Protein 2P1J (pdb70)

Foldseek 3Di:
DAKEKDFQKLDQDLVDIDTQKIWIFDDDPNDTDDIDIDGAADPDARDVVSCVVPVQHSVNRPPHHHCLVVLVVVVVVPDPHAYEYAVVPRVVSNNQSVCCPNPVDRDDHHYHHVLVVCVVPPDDPDSPPCVSCVRVVNDPPPDDVVVVVVVVVVVVVVVPVVHD/DAKEKDFDWLDQDLQPTDTQKIKIFDDDPNDTDDIDIDGAADPDAHDPVSCVVPVDHSVNHVVDHHCLVVVVVVCVVPVVHAYEYAVVPRVVSNNQSVCCVRVVDRDDHHYDHQLVVCVVPDDFDDSDPVRVCVRVVDDDDDDDDPVVVVVVVVVVVVVVVVCVVDPPSVD

Nearest PDB structures (foldseek):
  2p1j-assembly1_A  TM=1.006E+00  e=2.077E-33  Thermotoga maritima MSB8
  8h2f-assembly1_A  TM=8.963E-01  e=1.825E-11  Streptococcus thermophilus DGCC 7710
  2ido-assembly1_A  TM=8.032E-01  e=6.934E-11  Escherichia coli
  4fzz-assembly1_B  TM=8.379E-01  e=1.001E-09  Escherichia coli K-12
  8fyc-assembly1_K  TM=7.611E-01  e=1.773E-09  Megasphaera

Sequence (335 aa):
TFVVLDFETTGLDPQVDEIIEIGAVKIQGGQIVDEYHTLIKPSREISRKSSEITGITQEMLENKRSIEEVLPEFLGFLEDSIIVAHNANFDYRFLRLWIKKVMGLDWERPYIDTLALAKSLLKLRSYSLDSVVEKLGLGPFRHHRALDDARVTAQVFLRFVEMMTFVVLDFETTGLDPQVDEIIEIGAVKIQGGQIVDEYHTLIKPSREISRKSSEITGITQEMLENKRSIEEVLPEFLGFLEDSIIVAHNANFDYRFLRLWIKKVMGLDWERPYIDTLALAKSLLKLRSYSLDSVVEKLGLGPFRHHRALDDARVTAQVFLRFVEMMKKEGHHH

B-factor: mean 64.8, std 9.81, range [29.07, 102.48]

Structure (mmCIF, N/CA/C/O backbone):
data_2P1J
#
_entry.id   2P1J
#
_cell.length_a   55.703
_cell.length_b   124.939
_cell.length_c   143.062
_cell.angle_alpha   90.000
_cell.angle_beta   90.000
_cell.angle_gamma   90.000
#
_symmetry.space_group_name_H-M   'C 2 2 21'
#
loop_
_entity.id
_entity.type
_entity.pdbx_description
1 polymer 'DNA polymerase III polC-type'
2 water water
#
loop_
_atom_site.group_PDB
_atom_site.id
_atom_site.type_symbol
_atom_site.label_atom_id
_atom_site.label_alt_id
_atom_site.label_comp_id
_atom_site.label_asym_id
_atom_site.label_entity_id
_atom_site.label_seq_id
_atom_site.pdbx_PDB_ins_code
_atom_site.Cartn_x
_atom_site.Cartn_y
_atom_site.Cartn_z
_atom_site.occupancy
_atom_site.B_iso_or_equiv
_atom_site.auth_seq_id
_atom_site.auth_comp_id
_atom_site.auth_asym_id
_atom_site.auth_atom_id
_atom_site.pdbx_PDB_model_num
ATOM 1 N N . THR A 1 13 ? 16.992 35.968 54.707 1.00 64.39 357 THR A N 1
ATOM 2 C CA . THR A 1 13 ? 18.107 36.952 54.547 1.00 65.72 357 THR A CA 1
ATOM 3 C C . THR A 1 13 ? 18.683 37.581 55.875 1.00 65.07 357 THR A C 1
ATOM 4 O O . THR A 1 13 ? 17.946 38.226 56.641 1.00 65.79 357 THR A O 1
ATOM 8 N N . PHE A 1 14 ? 19.982 37.400 56.134 1.00 63.85 358 PHE A N 1
ATOM 9 C CA . PHE A 1 14 ? 20.606 37.915 57.376 1.00 62.97 358 PHE A CA 1
ATOM 10 C C . PHE A 1 14 ? 21.810 38.822 57.175 1.00 62.11 358 PHE A C 1
ATOM 11 O O . PHE A 1 14 ? 22.546 38.681 56.206 1.00 62.50 358 PHE A O 1
ATOM 19 N N . VAL A 1 15 ? 22.033 39.743 58.108 1.00 60.77 359 VAL A N 1
ATOM 20 C CA . VAL A 1 15 ? 23.299 40.507 58.115 1.00 58.33 359 VAL A CA 1
ATOM 21 C C . VAL A 1 15 ? 24.028 40.388 59.451 1.00 56.87 359 VAL A C 1
ATOM 22 O O . VAL A 1 15 ? 23.625 40.964 60.464 1.00 55.71 359 VAL A O 1
ATOM 26 N N . VAL A 1 16 ? 25.089 39.600 59.472 1.00 56.50 360 VAL A N 1
ATOM 27 C CA . VAL A 1 16 ? 25.864 39.502 60.722 1.00 55.52 360 VAL A CA 1
ATOM 28 C C . VAL A 1 16 ? 26.925 40.555 60.800 1.00 54.97 360 VAL A C 1
ATOM 29 O O . VAL A 1 16 ? 27.693 40.765 59.878 1.00 54.69 360 VAL A O 1
ATOM 33 N N . LEU A 1 17 ? 26.884 41.317 61.882 1.00 55.41 361 LEU A N 1
ATOM 34 C CA . LEU A 1 17 ? 27.721 42.517 61.958 1.00 54.94 361 LEU A CA 1
ATOM 35 C C . LEU A 1 17 ? 28.614 42.663 63.193 1.00 54.51 361 LEU A C 1
ATOM 36 O O . LEU A 1 17 ? 28.340 42.098 64.242 1.00 53.68 361 LEU A O 1
ATOM 41 N N . ASP A 1 18 ? 29.690 43.426 63.039 1.00 54.72 362 ASP A N 1
ATOM 42 C CA . ASP A 1 18 ? 30.617 43.712 64.137 1.00 55.21 362 ASP A CA 1
ATOM 43 C C . ASP A 1 18 ? 31.160 45.115 63.885 1.00 55.07 362 ASP A C 1
ATOM 44 O O . ASP A 1 18 ? 31.553 45.443 62.778 1.00 55.92 362 ASP A O 1
ATOM 49 N N . PHE A 1 19 ? 31.146 45.940 64.916 1.00 55.18 363 PHE A N 1
ATOM 50 C CA . PHE A 1 19 ? 31.587 47.313 64.847 1.00 55.59 363 PHE A CA 1
ATOM 51 C C . PHE A 1 19 ? 32.899 47.467 65.584 1.00 55.33 363 PHE A C 1
ATOM 52 O O . PHE A 1 19 ? 33.231 46.693 66.482 1.00 54.99 363 PHE A O 1
ATOM 60 N N . GLU A 1 20 ? 33.635 48.496 65.219 1.00 55.15 364 GLU A N 1
ATOM 61 C CA . GLU A 1 20 ? 34.595 49.031 66.155 1.00 56.10 364 GLU A CA 1
ATOM 62 C C . GLU A 1 20 ? 34.134 50.429 66.571 1.00 55.14 364 GLU A C 1
ATOM 63 O O . GLU A 1 20 ? 33.565 51.169 65.762 1.00 55.14 364 GLU A O 1
ATOM 69 N N . THR A 1 21 ? 34.315 50.777 67.836 1.00 54.89 365 THR A N 1
ATOM 70 C CA . THR A 1 21 ? 33.955 52.134 68.290 1.00 54.33 365 THR A CA 1
ATOM 71 C C . THR A 1 21 ? 35.092 52.865 69.016 1.00 55.10 365 THR A C 1
ATOM 72 O O . THR A 1 21 ? 36.105 52.263 69.381 1.00 56.06 365 THR A O 1
ATOM 76 N N . THR A 1 22 ? 34.939 54.159 69.240 1.00 55.15 366 THR A N 1
ATOM 77 C CA . THR A 1 22 ? 35.937 54.896 70.015 1.00 55.54 366 THR A CA 1
ATOM 78 C C . THR A 1 22 ? 35.904 54.644 71.538 1.00 56.15 366 THR A C 1
ATOM 79 O O . THR A 1 22 ? 36.786 55.098 72.272 1.00 56.97 366 THR A O 1
ATOM 83 N N . GLY A 1 23 ? 34.914 53.894 72.002 1.00 56.03 367 GLY A N 1
ATOM 84 C CA . GLY A 1 23 ? 34.638 53.713 73.431 1.00 56.27 367 GLY A CA 1
ATOM 85 C C . GLY A 1 23 ? 33.214 53.211 73.651 1.00 57.28 367 GLY A C 1
ATOM 86 O O . GLY A 1 23 ? 32.477 52.920 72.697 1.00 57.49 367 GLY A O 1
ATOM 87 N N . LEU A 1 24 ? 32.808 53.100 74.903 1.00 58.04 368 LEU A N 1
ATOM 88 C CA . LEU A 1 24 ? 31.568 52.420 75.216 1.00 58.81 368 LEU A CA 1
ATOM 89 C C . LEU A 1 24 ? 30.423 53.397 75.532 1.00 58.88 368 LEU A C 1
ATOM 90 O O . LEU A 1 24 ? 29.258 53.003 75.637 1.00 59.07 368 LEU A O 1
ATOM 95 N N . ASP A 1 25 ? 30.743 54.682 75.638 1.00 58.74 369 ASP A N 1
ATOM 96 C CA . ASP A 1 25 ? 29.765 55.697 76.079 1.00 58.68 369 ASP A CA 1
ATOM 97 C C . ASP A 1 25 ? 28.822 56.131 74.965 1.00 58.99 369 ASP A C 1
ATOM 98 O O . ASP A 1 25 ? 29.224 56.797 74.036 1.00 58.67 369 ASP A O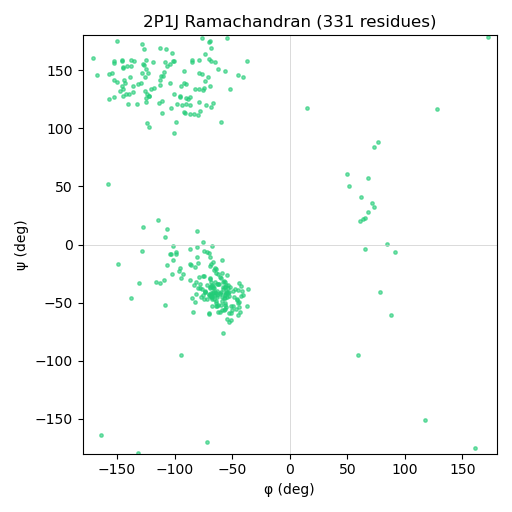 1
ATOM 103 N N . PRO A 1 26 ? 27.538 55.783 75.075 1.00 60.42 370 PRO A N 1
ATOM 104 C CA . PRO A 1 26 ? 26.539 56.062 74.007 1.00 61.04 370 PRO A CA 1
ATOM 105 C C . PRO A 1 26 ? 26.404 57.567 73.713 1.00 61.81 370 PRO A C 1
ATOM 106 O O . PRO A 1 26 ? 26.076 57.963 72.592 1.00 60.73 370 PRO A O 1
ATOM 110 N N . GLN A 1 27 ? 26.666 58.377 74.740 1.00 62.74 371 GLN A N 1
ATOM 111 C CA . GLN A 1 27 ? 26.565 59.843 74.669 1.00 63.49 371 GLN A CA 1
ATOM 112 C C . GLN A 1 27 ? 27.614 60.542 73.814 1.00 62.76 371 GLN A C 1
ATOM 113 O O . GLN A 1 27 ? 27.405 61.713 73.488 1.00 63.19 371 GLN A O 1
ATOM 119 N N . VAL A 1 28 ? 28.741 59.890 73.491 1.00 61.79 372 VAL A N 1
ATOM 120 C CA . VAL A 1 28 ? 29.862 60.602 72.825 1.00 60.55 372 VAL A CA 1
ATOM 121 C C . VAL A 1 28 ? 30.735 59.783 71.863 1.00 59.62 372 VAL A C 1
ATOM 122 O O . VAL A 1 28 ? 31.490 60.317 71.039 1.00 59.45 372 VAL A O 1
ATOM 126 N N . ASP A 1 29 ? 30.646 58.472 71.960 1.00 58.33 373 ASP A N 1
ATOM 127 C CA . ASP A 1 29 ? 31.503 57.631 71.165 1.00 56.41 373 ASP A CA 1
ATOM 128 C C . ASP A 1 29 ? 30.947 57.392 69.786 1.00 55.19 373 ASP A C 1
ATOM 129 O O . ASP A 1 29 ? 29.749 57.519 69.576 1.00 54.95 373 ASP A O 1
ATOM 134 N N . GLU A 1 30 ? 31.839 57.054 68.854 1.00 53.90 374 GLU A N 1
ATOM 135 C CA . GLU A 1 30 ? 31.518 56.944 67.425 1.00 53.01 374 GLU A CA 1
ATOM 136 C C . GLU A 1 30 ? 31.897 55.579 66.895 1.00 51.94 374 GLU A C 1
ATOM 137 O O . GLU A 1 30 ? 32.724 54.883 67.463 1.00 50.98 374 GLU A O 1
ATOM 143 N N . ILE A 1 31 ? 31.275 55.215 65.785 1.00 51.85 375 ILE A N 1
ATOM 144 C CA . ILE A 1 31 ? 31.533 53.976 65.119 1.00 51.18 375 ILE A CA 1
ATOM 145 C C . ILE A 1 31 ? 32.631 54.283 64.104 1.00 51.28 375 ILE A C 1
ATOM 146 O O . ILE A 1 31 ? 32.392 55.026 63.182 1.00 51.96 375 ILE A O 1
ATOM 151 N N . ILE A 1 32 ? 33.827 53.732 64.280 1.00 51.10 376 ILE A N 1
ATOM 152 C CA . ILE A 1 32 ? 34.928 53.958 63.335 1.00 50.37 376 ILE A CA 1
ATOM 153 C C . ILE A 1 32 ? 35.221 52.786 62.393 1.00 50.38 376 ILE A C 1
ATOM 154 O O . ILE A 1 32 ? 36.060 52.886 61.460 1.00 50.43 376 ILE A O 1
ATOM 159 N N . GLU A 1 33 ? 34.569 51.655 62.644 1.00 50.32 377 GLU A N 1
ATOM 160 C CA . GLU A 1 33 ? 34.637 50.553 61.709 1.00 49.29 377 GLU A CA 1
ATOM 161 C C . GLU A 1 33 ? 33.307 49.854 61.668 1.00 49.39 377 GLU A C 1
ATOM 162 O O . GLU A 1 33 ? 32.646 49.706 62.700 1.00 49.78 377 GLU A O 1
ATOM 168 N N . ILE A 1 34 ? 32.928 49.443 60.465 1.00 49.04 378 ILE A N 1
ATOM 169 C CA . ILE A 1 34 ? 31.827 48.522 60.256 1.00 49.24 378 ILE A CA 1
ATOM 170 C C . ILE A 1 34 ? 32.256 47.303 59.451 1.00 48.50 378 ILE A C 1
ATOM 171 O O . ILE A 1 34 ? 32.754 47.435 58.333 1.00 47.45 378 ILE A O 1
ATOM 176 N N . GLY A 1 35 ? 31.988 46.123 60.011 1.00 48.15 379 GLY A N 1
ATOM 177 C CA . GLY A 1 35 ? 32.164 44.853 59.299 1.00 49.40 379 GLY A CA 1
ATOM 178 C C . GLY A 1 35 ? 30.848 44.063 59.240 1.00 48.68 379 GLY A C 1
ATOM 179 O O . GLY A 1 35 ? 30.229 43.855 60.274 1.00 49.51 379 GLY A O 1
ATOM 180 N N . ALA A 1 36 ? 30.423 43.635 58.052 1.00 48.66 380 ALA A N 1
ATOM 181 C CA . ALA A 1 36 ? 29.156 42.918 57.886 1.00 49.48 380 ALA A CA 1
ATOM 182 C C . ALA A 1 36 ? 29.220 41.814 56.831 1.00 50.63 380 ALA A C 1
ATOM 183 O O . ALA A 1 36 ? 29.797 41.988 55.744 1.00 49.26 380 ALA A O 1
ATOM 185 N N . VAL A 1 37 ? 28.599 40.680 57.146 1.00 51.94 381 VAL A N 1
ATOM 186 C CA . VAL A 1 37 ? 28.399 39.638 56.133 1.00 53.55 381 VAL A CA 1
ATOM 187 C C . VAL A 1 37 ? 26.919 39.345 55.956 1.00 54.25 381 VAL A C 1
ATOM 188 O O . VAL A 1 37 ? 26.182 39.212 56.930 1.00 55.25 381 VAL A O 1
ATOM 192 N N . LYS A 1 38 ? 26.485 39.269 54.705 1.00 55.69 382 LYS A N 1
ATOM 193 C CA . LYS A 1 38 ? 25.090 39.029 54.371 1.00 57.31 382 LYS A CA 1
ATOM 194 C C . LYS A 1 38 ? 24.958 37.569 54.005 1.00 58.51 382 LYS A C 1
ATOM 195 O O . LYS A 1 38 ? 25.731 37.056 53.189 1.00 59.43 382 LYS A O 1
ATOM 201 N N . ILE A 1 39 ? 23.986 36.899 54.615 1.00 60.10 383 ILE A N 1
ATOM 202 C CA . ILE A 1 39 ? 23.803 35.453 54.483 1.00 62.14 383 ILE A CA 1
ATOM 203 C C . ILE A 1 39 ? 22.410 35.114 53.941 1.00 64.12 383 ILE A C 1
ATOM 204 O O . ILE A 1 39 ? 21.414 35.572 54.490 1.00 64.28 383 ILE A O 1
ATOM 209 N N . GLN A 1 40 ? 22.346 34.313 52.876 1.00 66.29 384 GLN A N 1
ATOM 210 C CA . GLN A 1 40 ? 21.065 33.719 52.431 1.00 68.32 384 GLN A CA 1
ATOM 211 C C . GLN A 1 40 ? 21.216 32.244 52.059 1.00 68.37 384 GLN A C 1
ATOM 212 O O . GLN A 1 40 ? 22.211 31.852 51.441 1.00 69.01 384 GLN A O 1
ATOM 218 N N . GLY A 1 41 ? 20.253 31.433 52.498 1.00 69.01 385 GLY A N 1
ATOM 219 C CA . GLY A 1 41 ? 20.275 29.983 52.315 1.00 69.67 385 GLY A CA 1
ATOM 220 C C . GLY A 1 41 ? 21.585 29.370 52.780 1.00 70.91 385 GLY A C 1
ATOM 221 O O . GLY A 1 41 ? 22.242 28.618 52.023 1.00 70.84 385 GLY A O 1
ATOM 222 N N . GLY A 1 42 ? 21.979 29.729 54.011 1.00 70.71 386 GLY A N 1
ATOM 223 C CA . GLY A 1 42 ? 23.134 29.161 54.678 1.00 70.31 386 GLY A CA 1
ATOM 224 C C . GLY A 1 42 ? 24.435 29.493 53.990 1.00 70.70 386 GLY A C 1
ATOM 225 O O . GLY A 1 42 ? 25.429 28.789 54.158 1.00 71.04 386 GLY A O 1
ATOM 226 N N . GLN A 1 43 ? 24.434 30.574 53.219 1.00 70.79 387 GLN A N 1
ATOM 227 C CA . GLN A 1 43 ? 25.613 30.990 52.456 1.00 70.48 387 GLN A CA 1
ATOM 228 C C . GLN A 1 43 ? 25.851 32.521 52.403 1.00 69.55 387 GLN A C 1
ATOM 229 O O . GLN A 1 43 ? 24.923 33.338 52.487 1.00 69.33 387 GLN A O 1
ATOM 235 N N . ILE A 1 44 ? 27.108 32.891 52.223 1.00 68.44 388 ILE A N 1
ATOM 236 C CA . ILE A 1 44 ? 27.505 34.271 52.195 1.00 68.13 388 ILE A CA 1
ATOM 237 C C . ILE A 1 44 ? 27.282 34.859 50.795 1.00 68.30 388 ILE A C 1
ATOM 238 O O . ILE A 1 44 ? 27.986 34.507 49.815 1.00 68.53 388 ILE A O 1
ATOM 243 N N . VAL A 1 45 ? 26.338 35.788 50.700 1.00 67.37 389 VAL A N 1
ATOM 244 C CA . VAL A 1 45 ? 26.049 36.400 49.406 1.00 66.43 389 VAL A CA 1
ATOM 245 C C . VAL A 1 45 ? 26.790 37.721 49.183 1.00 66.11 389 VAL A C 1
ATOM 246 O O . VAL A 1 45 ? 26.966 38.159 48.055 1.00 66.60 389 VAL A O 1
ATOM 250 N N . ASP A 1 46 ? 27.246 38.359 50.253 1.00 65.44 390 ASP A N 1
ATOM 251 C CA . ASP A 1 46 ? 27.847 39.691 50.115 1.00 64.30 390 ASP A CA 1
ATOM 252 C C . ASP A 1 46 ? 28.514 40.148 51.414 1.00 63.40 390 ASP A C 1
ATOM 253 O O . ASP A 1 46 ? 28.210 39.631 52.474 1.00 61.92 390 ASP A O 1
ATOM 258 N N . GLU A 1 47 ? 29.413 41.127 51.298 1.00 63.59 391 GLU A N 1
ATOM 259 C CA . GLU A 1 47 ? 30.269 41.585 52.403 1.00 63.48 391 GLU A CA 1
ATOM 260 C C . GLU A 1 47 ? 30.362 43.086 52.367 1.00 62.92 391 GLU A C 1
ATOM 261 O O . GLU A 1 47 ? 30.413 43.679 51.294 1.00 62.90 391 GLU A O 1
ATOM 267 N N . TYR A 1 48 ? 30.413 43.701 53.538 1.00 62.27 392 TYR A N 1
ATOM 268 C CA . TYR A 1 48 ? 30.533 45.150 53.630 1.00 61.49 392 TYR A CA 1
ATOM 269 C C . TYR A 1 48 ? 31.648 45.427 54.619 1.00 61.19 392 TYR A C 1
ATOM 270 O O . TYR A 1 48 ? 31.740 44.701 55.620 1.00 61.47 392 TYR A O 1
ATOM 279 N N . HIS A 1 49 ? 32.512 46.408 54.323 1.00 59.75 393 HIS A N 1
ATOM 280 C CA . HIS A 1 49 ? 33.508 46.898 55.281 1.00 59.31 393 HIS A CA 1
ATOM 281 C C . HIS A 1 49 ? 34.018 48.326 55.017 1.00 59.38 393 HIS A C 1
ATOM 282 O O . HIS A 1 49 ? 34.513 48.625 53.922 1.00 59.02 393 HIS A O 1
ATOM 289 N N . THR A 1 50 ? 33.918 49.209 56.017 1.00 58.04 394 THR A N 1
ATOM 290 C CA . THR A 1 50 ? 34.674 50.454 55.950 1.00 57.14 394 THR A CA 1
ATOM 291 C C . THR A 1 50 ? 35.167 50.919 57.271 1.00 56.95 394 THR A C 1
ATOM 292 O O . THR A 1 50 ? 34.544 50.628 58.289 1.00 56.27 394 THR A O 1
ATOM 296 N N . LEU A 1 51 ? 36.277 51.673 57.226 1.00 56.62 395 LEU A N 1
ATOM 297 C CA . LEU A 1 51 ? 36.629 52.613 58.284 1.00 56.82 395 LEU A CA 1
ATOM 298 C C . LEU A 1 51 ? 35.779 53.861 58.099 1.00 56.35 395 LEU A C 1
ATOM 299 O O . LEU A 1 51 ? 35.249 54.085 57.026 1.00 55.14 395 LEU A O 1
ATOM 304 N N . ILE A 1 52 ? 35.622 54.641 59.163 1.00 57.00 396 ILE A N 1
ATOM 305 C CA . ILE A 1 52 ? 34.767 55.807 59.162 1.00 57.88 396 ILE A CA 1
ATOM 306 C C . ILE A 1 52 ? 35.519 56.831 59.954 1.00 59.60 396 ILE A C 1
ATOM 307 O O . ILE A 1 52 ? 35.836 56.573 61.099 1.00 60.02 396 ILE A O 1
ATOM 312 N N . LYS A 1 53 ? 35.826 57.982 59.335 1.00 61.49 397 LYS A N 1
ATOM 313 C CA . LYS A 1 53 ? 36.421 59.150 60.035 1.00 62.40 397 LYS A CA 1
ATOM 314 C C . LYS A 1 53 ? 35.459 59.828 61.034 1.00 61.96 397 LYS A C 1
ATOM 315 O O . LYS A 1 53 ? 34.386 60.312 60.659 1.00 60.91 397 LYS A O 1
ATOM 321 N N . PRO A 1 54 ? 35.845 59.836 62.315 1.00 62.30 398 PRO A N 1
ATOM 322 C CA . PRO A 1 54 ? 35.140 60.513 63.398 1.00 62.91 398 PRO A CA 1
ATOM 323 C C . PRO A 1 54 ? 35.340 62.031 63.431 1.00 64.00 398 PRO A C 1
ATOM 324 O O . PRO A 1 54 ? 36.436 62.518 63.088 1.00 63.50 398 PRO A O 1
ATOM 328 N N . SER A 1 55 ? 34.299 62.767 63.872 1.00 65.27 399 SER A N 1
ATOM 329 C CA . SER A 1 55 ? 34.395 64.217 64.130 1.00 66.13 399 SER A CA 1
ATOM 330 C C . SER A 1 55 ? 35.470 64.540 65.123 1.00 66.06 399 SER A C 1
ATOM 331 O O . SER A 1 55 ? 36.058 65.604 65.053 1.00 67.48 399 SER A O 1
ATOM 334 N N . ARG A 1 56 ? 35.707 63.631 66.057 1.00 65.40 400 ARG A N 1
ATOM 335 C CA . ARG A 1 56 ? 36.537 63.889 67.206 1.00 64.91 400 ARG A CA 1
ATOM 336 C C . ARG A 1 56 ? 37.570 62.790 67.140 1.00 66.42 400 ARG A C 1
ATOM 337 O O . ARG A 1 56 ? 37.195 61.620 67.118 1.00 66.34 400 ARG A O 1
ATOM 345 N N . GLU A 1 57 ? 38.856 63.135 67.089 1.00 67.84 401 GLU A N 1
ATOM 346 C CA . GLU A 1 57 ? 39.865 62.149 66.689 1.00 69.98 401 GLU A CA 1
ATOM 347 C C . GLU A 1 57 ? 39.997 60.974 67.664 1.00 70.07 401 GLU A C 1
ATOM 348 O O . GLU A 1 57 ? 39.615 61.069 68.817 1.00 69.17 401 GLU A O 1
ATOM 354 N N . ILE A 1 58 ? 40.500 59.850 67.170 1.00 71.33 402 ILE A N 1
ATOM 355 C CA . ILE A 1 58 ? 40.702 58.668 68.016 1.00 72.57 402 ILE A CA 1
ATOM 356 C C . ILE A 1 58 ? 41.834 58.874 69.048 1.00 73.27 402 ILE A C 1
ATOM 357 O O . ILE A 1 58 ? 42.909 59.418 68.721 1.00 73.88 402 ILE A O 1
ATOM 362 N N . SER A 1 59 ? 41.591 58.442 70.289 1.00 73.67 403 SER A N 1
ATOM 363 C CA . SER A 1 59 ? 42.624 58.462 71.328 1.00 73.57 403 SER A CA 1
ATOM 364 C C . SER A 1 59 ? 43.682 57.354 71.117 1.00 74.76 403 SER A C 1
ATOM 365 O O . SER A 1 59 ? 43.454 56.425 70.345 1.00 74.51 403 SER A O 1
ATOM 368 N N . ARG A 1 60 ? 44.837 57.461 71.785 1.00 76.03 404 ARG A N 1
ATOM 369 C CA . ARG A 1 60 ? 45.885 56.431 71.705 1.00 77.55 404 ARG A CA 1
ATOM 370 C C . ARG A 1 60 ? 45.431 55.122 72.348 1.00 76.78 404 ARG A C 1
ATOM 371 O O . ARG A 1 60 ? 45.784 54.030 71.848 1.00 76.33 404 ARG A O 1
ATOM 379 N N . LYS A 1 61 ? 44.681 55.237 73.461 1.00 75.81 405 LYS A N 1
ATOM 380 C CA . LYS A 1 61 ? 44.077 54.075 74.115 1.00 75.34 405 LYS A CA 1
ATOM 381 C C . LYS A 1 61 ? 43.111 53.406 73.157 1.00 74.01 405 LYS A C 1
ATOM 382 O O . LYS A 1 61 ? 42.982 52.196 73.180 1.00 74.68 405 LYS A O 1
ATOM 388 N N . SER A 1 62 ? 42.435 54.183 72.321 1.00 72.31 406 SER A N 1
ATOM 389 C CA . SER A 1 62 ? 41.555 53.595 71.320 1.00 71.65 406 SER A CA 1
ATOM 390 C C . SER A 1 62 ? 42.359 52.962 70.181 1.00 70.48 406 SER A C 1
ATOM 391 O O . SER A 1 62 ? 42.012 51.883 69.713 1.00 70.44 406 SER A O 1
ATOM 394 N N . SER A 1 63 ? 43.428 53.634 69.752 1.00 69.10 407 SER A N 1
ATOM 395 C CA . SER A 1 63 ? 44.353 53.100 68.754 1.00 67.85 407 SER A CA 1
ATOM 396 C C . SER A 1 63 ? 44.922 51.764 69.176 1.00 67.95 407 SER A C 1
ATOM 397 O O . SER A 1 63 ? 45.039 50.865 68.350 1.00 67.73 407 SER A O 1
ATOM 400 N N . GLU A 1 64 ? 45.287 51.642 70.450 1.00 67.83 408 GLU A N 1
ATOM 401 C CA . GLU A 1 64 ? 45.948 50.426 70.940 1.00 68.73 408 GLU A CA 1
ATOM 402 C C . GLU A 1 64 ? 44.980 49.253 70.929 1.00 67.33 408 GLU A C 1
ATOM 403 O O . GLU A 1 64 ? 45.373 48.137 70.558 1.00 67.75 408 GLU A O 1
ATOM 409 N N . ILE A 1 65 ? 43.726 49.505 71.347 1.00 64.86 409 ILE A N 1
ATOM 410 C CA . ILE A 1 65 ? 42.715 48.466 71.467 1.00 62.65 409 ILE A CA 1
ATOM 411 C C . ILE A 1 65 ? 42.159 47.973 70.109 1.00 62.43 409 ILE A C 1
ATOM 412 O O . ILE A 1 65 ? 41.945 46.772 69.908 1.00 62.16 409 ILE A O 1
ATOM 417 N N . THR A 1 66 ? 41.926 48.897 69.188 1.00 61.29 410 THR A N 1
ATOM 418 C CA . THR A 1 66 ? 41.243 48.595 67.940 1.00 60.05 410 THR A CA 1
ATOM 419 C C . THR A 1 66 ? 42.204 48.324 66.809 1.00 60.41 410 THR A C 1
ATOM 420 O O . THR A 1 66 ? 41.836 47.684 65.810 1.00 61.00 410 THR A O 1
ATOM 424 N N . GLY A 1 67 ? 43.428 48.841 66.950 1.00 60.89 411 GLY A N 1
ATOM 425 C CA . GLY A 1 67 ? 44.457 48.785 65.911 1.00 60.22 411 GLY A CA 1
ATOM 426 C C . GLY A 1 67 ? 44.339 49.893 64.890 1.00 60.55 411 GLY A C 1
ATOM 427 O O . GLY A 1 67 ? 45.131 49.976 63.937 1.00 61.23 411 GLY A O 1
ATOM 428 N N . ILE A 1 68 ? 43.357 50.763 65.066 1.00 60.83 412 ILE A N 1
ATOM 429 C CA . ILE A 1 68 ? 43.071 51.771 64.053 1.00 60.78 412 ILE A CA 1
ATOM 430 C C . ILE A 1 68 ? 43.790 53.071 64.422 1.00 61.56 412 ILE A C 1
ATOM 431 O O . ILE A 1 68 ? 43.651 53.537 65.527 1.00 61.03 412 ILE A O 1
ATOM 436 N N . THR A 1 69 ? 44.563 53.645 63.501 1.00 63.27 413 THR A N 1
ATOM 437 C CA . THR A 1 69 ? 45.337 54.875 63.801 1.00 65.46 413 THR A CA 1
ATOM 438 C C . THR A 1 69 ? 44.684 56.099 63.181 1.00 66.29 413 THR A C 1
ATOM 439 O O . THR A 1 69 ? 43.943 55.971 62.213 1.00 65.89 413 THR A O 1
ATOM 443 N N . GLN A 1 70 ? 44.962 57.266 63.767 1.00 68.82 414 GLN A N 1
ATOM 444 C CA . GLN A 1 70 ? 44.643 58.598 63.184 1.00 70.94 414 GLN A CA 1
ATOM 445 C C . GLN A 1 70 ? 45.030 58.631 61.700 1.00 71.46 414 GLN A C 1
ATOM 446 O O . GLN A 1 70 ? 44.209 58.975 60.842 1.00 72.87 414 GLN A O 1
ATOM 452 N N . GLU A 1 71 ? 46.259 58.221 61.385 1.00 71.88 415 GLU A N 1
ATOM 453 C CA . GLU A 1 71 ? 46.723 58.153 59.988 1.00 71.89 415 GLU A CA 1
ATOM 454 C C . GLU A 1 71 ? 45.813 57.280 59.116 1.00 70.79 415 GLU A C 1
ATOM 455 O O . GLU A 1 71 ? 45.451 57.691 58.016 1.00 71.56 415 GLU A O 1
ATOM 461 N N . MET A 1 72 ? 45.430 56.090 59.587 1.00 69.76 416 MET A N 1
ATOM 462 C CA . MET A 1 72 ? 44.486 55.229 58.810 1.00 68.27 416 MET A CA 1
ATOM 463 C C . MET A 1 72 ? 43.145 55.903 58.522 1.00 68.40 416 MET A C 1
ATOM 464 O O . MET A 1 72 ? 42.484 55.569 57.522 1.00 67.78 416 MET A O 1
ATOM 469 N N . LEU A 1 73 ? 42.771 56.873 59.365 1.00 68.50 417 LEU A N 1
ATOM 470 C CA . LEU A 1 73 ? 41.437 57.509 59.289 1.00 69.33 417 LEU A CA 1
ATOM 471 C C . LEU A 1 73 ? 41.318 58.871 58.561 1.00 70.20 417 LEU A C 1
ATOM 472 O O . LEU A 1 73 ? 40.195 59.384 58.361 1.00 69.85 417 LEU A O 1
ATOM 477 N N . GLU A 1 74 ? 42.463 59.443 58.168 1.00 70.98 418 GLU A N 1
ATOM 478 C CA . GLU A 1 74 ? 42.530 60.775 57.527 1.00 71.56 418 GLU A CA 1
ATOM 479 C C . GLU A 1 74 ? 41.650 60.910 56.277 1.00 70.95 418 GLU A C 1
ATOM 480 O O . GLU A 1 74 ? 40.813 61.819 56.166 1.00 70.75 418 GLU A O 1
ATOM 486 N N . ASN A 1 75 ? 41.857 59.983 55.349 1.00 70.49 419 ASN A N 1
ATOM 487 C CA . ASN A 1 75 ? 41.195 59.975 54.042 1.00 69.86 419 ASN A CA 1
ATOM 488 C C . ASN A 1 75 ? 39.767 59.407 54.031 1.00 69.56 419 ASN A C 1
ATOM 489 O O . ASN A 1 75 ? 39.109 59.400 52.970 1.00 70.24 419 ASN A O 1
ATOM 494 N N . LYS A 1 76 ? 39.277 58.939 55.181 1.00 67.83 420 LYS A N 1
ATOM 495 C CA . LYS A 1 76 ? 38.068 58.150 55.159 1.00 66.48 420 LYS A CA 1
ATOM 496 C C . LYS A 1 76 ? 36.822 59.010 55.184 1.00 66.11 420 LYS A C 1
ATOM 497 O O . LYS A 1 76 ? 36.870 60.181 55.592 1.00 66.18 420 LYS A O 1
ATOM 503 N N . ARG A 1 77 ? 35.709 58.440 54.744 1.00 65.46 421 ARG A N 1
ATOM 504 C CA . ARG A 1 77 ? 34.425 59.146 54.815 1.00 66.06 421 ARG A CA 1
ATOM 505 C C . ARG A 1 77 ? 33.931 59.333 56.253 1.00 65.92 421 ARG A C 1
ATOM 506 O O . ARG A 1 77 ? 34.444 58.762 57.217 1.00 65.01 421 ARG A O 1
ATOM 514 N N . SER A 1 78 ? 32.903 60.143 56.379 1.00 66.66 422 SER A N 1
ATOM 515 C CA . SER A 1 78 ? 32.357 60.442 57.668 1.00 67.80 422 SER A CA 1
ATOM 516 C C . SER A 1 78 ? 31.100 59.612 57.809 1.00 67.45 422 SER A C 1
ATOM 517 O O . SER A 1 78 ? 30.593 59.070 56.818 1.00 67.13 422 SER A O 1
ATOM 520 N N . ILE A 1 79 ? 30.617 59.513 59.044 1.00 66.87 423 ILE A N 1
ATOM 521 C CA . ILE A 1 79 ? 29.354 58.857 59.348 1.00 67.18 423 ILE A CA 1
ATOM 522 C C . ILE A 1 79 ? 28.190 59.271 58.451 1.00 67.01 423 ILE A C 1
ATOM 523 O O . ILE A 1 79 ? 27.333 58.456 58.103 1.00 66.12 423 ILE A O 1
ATOM 528 N N . GLU A 1 80 ? 28.157 60.558 58.128 1.00 68.02 424 GLU A N 1
ATOM 529 C CA . GLU A 1 80 ? 27.019 61.197 57.472 1.00 68.85 424 GLU A CA 1
ATOM 530 C C . GLU A 1 80 ? 26.918 60.643 56.034 1.00 69.32 424 GLU A C 1
ATOM 531 O O . GLU A 1 80 ? 25.825 60.460 55.488 1.00 69.48 424 GLU A O 1
ATOM 537 N N . GLU A 1 81 ? 28.079 60.323 55.476 1.00 69.50 425 GLU A N 1
ATOM 538 C CA . GLU A 1 81 ? 28.221 59.634 54.214 1.00 70.03 425 GLU A CA 1
ATOM 539 C C . GLU A 1 81 ? 27.844 58.150 54.250 1.00 69.79 425 GLU A C 1
ATOM 540 O O . GLU A 1 81 ? 27.159 57.675 53.351 1.00 70.18 425 GLU A O 1
ATOM 546 N N . VAL A 1 82 ? 28.344 57.441 55.272 1.00 69.51 426 VAL A N 1
ATOM 547 C CA . VAL A 1 82 ? 28.470 55.981 55.335 1.00 68.37 426 VAL A CA 1
ATOM 548 C C . VAL A 1 82 ? 27.193 55.313 55.802 1.00 68.65 426 VAL A C 1
ATOM 549 O O . VAL A 1 82 ? 26.740 54.318 55.215 1.00 68.57 426 VAL A O 1
ATOM 553 N N . LEU A 1 83 ? 26.600 55.853 56.860 1.00 68.96 427 LEU A N 1
ATOM 554 C CA . LEU A 1 83 ? 25.338 55.318 57.361 1.00 69.45 427 LEU A CA 1
ATOM 555 C C . LEU A 1 83 ? 24.287 54.993 56.294 1.00 70.30 427 LEU A C 1
ATOM 556 O O . LEU A 1 83 ? 23.707 53.894 56.337 1.00 70.15 427 LEU A O 1
ATOM 561 N N . PRO A 1 84 ? 24.006 55.944 55.361 1.00 71.06 428 PRO A N 1
ATOM 562 C CA . PRO A 1 84 ? 22.906 55.645 54.437 1.00 71.44 428 PRO A CA 1
ATOM 563 C C . PRO A 1 84 ? 23.324 54.509 53.514 1.00 71.62 428 PRO A C 1
ATOM 564 O O . PRO A 1 84 ? 22.546 53.566 53.318 1.00 71.85 428 PRO A O 1
ATOM 568 N N . GLU A 1 85 ? 24.561 54.569 53.003 1.00 71.20 429 GLU A N 1
ATOM 569 C CA . GLU A 1 85 ? 25.075 53.489 52.192 1.00 70.52 429 GLU A CA 1
ATOM 570 C C . GLU A 1 85 ? 24.881 52.193 52.933 1.00 70.16 429 GLU A C 1
ATOM 571 O O . GLU A 1 85 ? 24.199 51.295 52.443 1.00 70.15 429 GLU A O 1
ATOM 577 N N . PHE A 1 86 ? 25.470 52.110 54.125 1.00 69.41 430 PHE A N 1
ATOM 578 C CA . PHE A 1 86 ? 25.309 50.944 54.974 1.00 68.39 430 PHE A CA 1
ATOM 579 C C . PHE A 1 86 ? 23.863 50.596 55.288 1.00 68.48 430 PHE A C 1
ATOM 580 O O . PHE A 1 86 ? 23.526 49.429 55.277 1.00 69.09 430 PHE A O 1
ATOM 588 N N . LEU A 1 87 ? 23.001 51.570 55.568 1.00 69.09 431 LEU A N 1
ATOM 589 C CA . LEU A 1 87 ? 21.570 51.237 55.724 1.00 69.87 431 LEU A CA 1
ATOM 590 C C . LEU A 1 87 ? 20.949 50.662 54.458 1.00 70.44 431 LEU A C 1
ATOM 591 O O . LEU A 1 87 ? 19.973 49.922 54.533 1.00 71.16 431 LEU A O 1
ATOM 596 N N . GLY A 1 88 ? 21.534 50.997 53.312 1.00 70.89 432 GLY A N 1
ATOM 597 C CA . GLY A 1 88 ? 21.221 50.363 52.034 1.00 71.82 432 GLY A CA 1
ATOM 598 C C . GLY A 1 88 ? 21.629 48.898 51.968 1.00 72.13 432 GLY A C 1
ATOM 599 O O . GLY A 1 88 ? 20.869 48.067 51.450 1.00 72.07 432 GLY A O 1
ATOM 600 N N . PHE A 1 89 ? 22.822 48.586 52.494 1.00 72.73 433 PHE A N 1
ATOM 601 C CA . PHE A 1 89 ? 23.339 47.205 52.616 1.00 72.48 433 PHE A CA 1
ATOM 602 C C . PHE A 1 89 ? 22.469 46.351 53.539 1.00 72.76 433 PHE A C 1
ATOM 603 O O . PHE A 1 89 ? 22.240 45.178 53.279 1.00 72.08 433 PHE A O 1
ATOM 611 N N . LEU A 1 90 ? 22.011 46.949 54.631 1.00 73.83 434 LEU A N 1
ATOM 612 C CA . LEU A 1 90 ? 20.923 46.389 55.407 1.00 75.17 434 LEU A CA 1
ATOM 613 C C . LEU A 1 90 ? 19.683 46.702 54.603 1.00 76.86 434 LEU A C 1
ATOM 614 O O . LEU A 1 90 ? 19.761 47.371 53.570 1.00 77.29 434 LEU A O 1
ATOM 619 N N . GLU A 1 91 ? 18.530 46.251 55.073 1.00 78.49 435 GLU A N 1
ATOM 620 C CA . GLU A 1 91 ? 17.248 46.620 54.470 1.00 79.82 435 GLU A CA 1
ATOM 621 C C . GLU A 1 91 ? 16.569 45.310 54.227 1.00 80.21 435 GLU A C 1
ATOM 622 O O . GLU A 1 91 ? 17.081 44.469 53.477 1.00 80.04 435 GLU A O 1
ATOM 628 N N . ASP A 1 92 ? 15.437 45.124 54.900 1.00 80.51 436 ASP A N 1
ATOM 629 C CA . ASP A 1 92 ? 14.788 43.829 54.973 1.00 80.96 436 ASP A CA 1
ATOM 630 C C . ASP A 1 92 ? 15.372 43.072 56.163 1.00 80.14 436 ASP A C 1
ATOM 631 O O . ASP A 1 92 ? 14.629 42.774 57.136 1.00 80.65 436 ASP A O 1
ATOM 636 N N . SER A 1 93 ? 16.704 42.841 56.08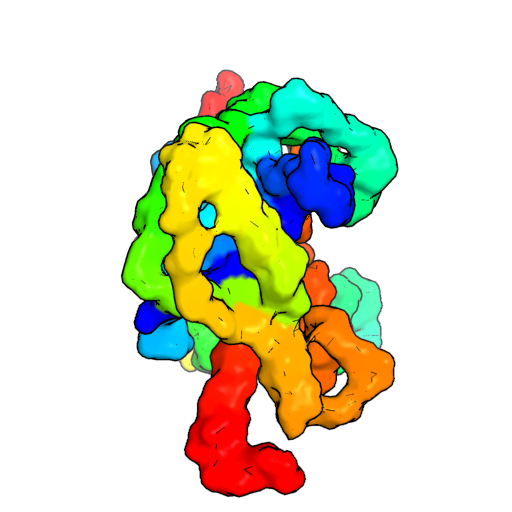2 1.00 78.56 437 SER A N 1
ATOM 637 C CA . SER A 1 93 ? 17.515 41.882 56.887 1.00 76.49 437 SER A CA 1
ATOM 638 C C . SER A 1 93 ? 17.200 41.772 58.358 1.00 74.80 437 SER A C 1
ATOM 639 O O . SER A 1 93 ? 16.859 42.758 59.001 1.00 75.62 437 SER A O 1
ATOM 642 N N . ILE A 1 94 ? 17.318 40.554 58.883 1.00 72.49 438 ILE A N 1
ATOM 643 C CA . ILE A 1 94 ? 17.387 40.350 60.314 1.00 69.96 438 ILE A CA 1
ATOM 644 C C . ILE A 1 94 ? 18.854 40.619 60.674 1.00 67.81 438 ILE A C 1
ATOM 645 O O . ILE A 1 94 ? 19.744 40.151 59.997 1.00 68.29 438 ILE A O 1
ATOM 650 N N . ILE A 1 95 ? 19.127 41.383 61.714 1.00 65.66 439 ILE A N 1
ATOM 651 C CA . ILE A 1 95 ? 20.528 41.531 62.096 1.00 63.71 439 ILE A CA 1
ATOM 652 C C . ILE A 1 95 ? 21.006 40.513 63.138 1.00 61.79 439 ILE A C 1
ATOM 653 O O . ILE A 1 95 ? 20.307 40.162 64.094 1.00 61.30 439 ILE A O 1
ATOM 658 N N . VAL A 1 96 ? 22.207 40.020 62.920 1.00 59.26 440 VAL A N 1
ATOM 659 C CA . VAL A 1 96 ? 22.806 39.066 63.830 1.00 56.94 440 VAL A CA 1
ATOM 660 C C . VAL A 1 96 ? 24.068 39.724 64.388 1.00 57.67 440 VAL A C 1
ATOM 661 O O . VAL A 1 96 ? 24.855 40.337 63.618 1.00 57.90 440 VAL A O 1
ATOM 665 N N . ALA A 1 97 ? 24.269 39.634 65.703 1.00 57.34 441 ALA A N 1
ATOM 666 C CA . ALA A 1 97 ? 25.514 40.142 66.316 1.00 57.81 441 ALA A CA 1
ATOM 667 C C . ALA A 1 97 ? 25.824 39.386 67.592 1.00 58.60 441 ALA A C 1
ATOM 668 O O . ALA A 1 97 ? 24.929 38.765 68.171 1.00 58.67 441 ALA A O 1
ATOM 670 N N . HIS A 1 98 ? 27.091 39.399 68.009 1.00 59.54 442 HIS A N 1
ATOM 671 C CA . HIS A 1 98 ? 27.486 38.783 69.286 1.00 61.13 442 HIS A CA 1
ATOM 672 C C . HIS A 1 98 ? 27.483 39.853 70.367 1.00 62.23 442 HIS A C 1
ATOM 673 O O . HIS A 1 98 ? 27.971 40.961 70.117 1.00 62.67 442 HIS A O 1
ATOM 680 N N . ASN A 1 99 ? 26.934 39.539 71.551 1.00 63.26 443 ASN A N 1
ATOM 681 C CA . ASN A 1 99 ? 26.697 40.558 72.593 1.00 64.32 443 ASN A CA 1
ATOM 682 C C . ASN A 1 99 ? 25.960 41.741 71.936 1.00 65.22 443 ASN A C 1
ATOM 683 O O . ASN A 1 99 ? 26.466 42.867 71.869 1.00 64.43 443 ASN A O 1
ATOM 688 N N . ALA A 1 100 ? 24.771 41.449 71.411 1.00 66.20 444 ALA A N 1
ATOM 689 C CA . ALA A 1 100 ? 24.095 42.332 70.467 1.00 66.92 444 ALA A CA 1
ATOM 690 C C . ALA A 1 100 ? 23.663 43.681 71.027 1.00 67.90 444 ALA A C 1
ATOM 691 O O . ALA A 1 100 ? 23.503 44.644 70.253 1.00 68.29 444 ALA A O 1
ATOM 693 N N . ASN A 1 101 ? 23.507 43.779 72.341 1.00 68.48 445 ASN A N 1
ATOM 694 C CA . ASN A 1 101 ? 22.969 45.002 72.899 1.00 69.81 445 ASN A CA 1
ATOM 695 C C . ASN A 1 101 ? 23.756 46.263 72.587 1.00 70.46 445 ASN A C 1
ATOM 696 O O .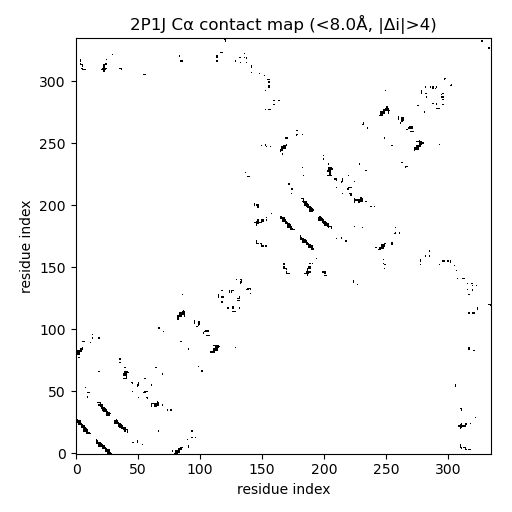 ASN A 1 101 ? 23.195 47.210 72.043 1.00 71.33 445 ASN A O 1
ATOM 701 N N . PHE A 1 102 ? 25.035 46.275 72.926 1.00 71.03 446 PHE A N 1
ATOM 702 C CA . PHE A 1 102 ? 25.891 47.415 72.633 1.00 71.72 446 PHE A CA 1
ATOM 703 C C . PHE A 1 102 ? 25.822 47.871 71.176 1.00 70.88 446 PHE A C 1
ATOM 704 O O . PHE A 1 102 ? 25.336 48.961 70.895 1.00 71.08 446 PHE A O 1
ATOM 712 N N . ASP A 1 103 ? 26.277 47.016 70.271 1.00 70.09 447 ASP A N 1
ATOM 713 C CA . ASP A 1 103 ? 26.332 47.306 68.855 1.00 69.94 447 ASP A CA 1
ATOM 714 C C . ASP A 1 103 ? 24.995 47.702 68.242 1.00 69.86 447 ASP A C 1
ATOM 715 O O . ASP A 1 103 ? 24.969 48.572 67.367 1.00 70.40 447 ASP A O 1
ATOM 720 N N . TYR A 1 104 ? 23.891 47.097 68.687 1.00 68.72 448 TYR A N 1
ATOM 721 C CA . TYR A 1 104 ? 22.603 47.466 68.135 1.00 67.75 448 TYR A CA 1
ATOM 722 C C . TYR A 1 104 ? 22.243 48.849 68.609 1.00 67.28 448 TYR A C 1
ATOM 723 O O . TYR A 1 104 ? 22.051 49.739 67.806 1.00 68.08 448 TYR A O 1
ATOM 732 N N . ARG A 1 105 ? 22.153 49.038 69.911 1.00 66.74 449 ARG A N 1
ATOM 733 C CA . ARG A 1 105 ? 21.926 50.363 70.480 1.00 66.38 449 ARG A CA 1
ATOM 734 C C . ARG A 1 105 ? 22.715 51.472 69.786 1.00 65.45 449 ARG A C 1
ATOM 735 O O . ARG A 1 105 ? 22.181 52.547 69.532 1.00 65.81 449 ARG A O 1
ATOM 743 N N . PHE A 1 106 ? 23.986 51.206 69.492 1.00 64.33 450 PHE A N 1
ATOM 744 C CA . PHE A 1 106 ? 24.849 52.173 68.849 1.00 63.60 450 PHE A CA 1
ATOM 745 C C . PHE A 1 106 ? 24.392 52.535 67.447 1.00 63.53 450 PHE A C 1
ATOM 746 O O . PHE A 1 106 ? 24.227 53.714 67.136 1.00 62.44 450 PHE A O 1
ATOM 754 N N . LEU A 1 107 ? 24.187 51.519 66.610 1.00 63.55 451 LEU A N 1
ATOM 755 C CA . LEU A 1 107 ? 23.527 51.713 65.335 1.00 64.32 451 LEU A CA 1
ATOM 756 C C . LEU A 1 107 ? 22.292 52.647 65.482 1.00 65.31 451 LEU A C 1
ATOM 757 O O . LEU A 1 107 ? 22.220 53.711 64.858 1.00 65.40 451 LEU A O 1
ATOM 762 N N . ARG A 1 108 ? 21.353 52.255 66.336 1.00 65.43 452 ARG A N 1
ATOM 763 C CA . ARG A 1 108 ? 20.097 52.952 66.484 1.00 66.61 452 ARG A CA 1
ATOM 764 C C . ARG A 1 108 ? 20.320 54.402 66.837 1.00 66.17 452 ARG A C 1
ATOM 765 O O . ARG A 1 108 ? 19.852 55.300 66.145 1.00 66.37 452 ARG A O 1
ATOM 773 N N . LEU A 1 109 ? 21.051 54.602 67.926 1.00 65.90 453 LEU A N 1
ATOM 774 C CA . LEU A 1 109 ? 21.457 55.908 68.410 1.00 64.93 453 LEU A CA 1
ATOM 775 C C . LEU A 1 109 ? 21.990 56.764 67.250 1.00 64.96 453 LEU A C 1
ATOM 776 O O . LEU A 1 109 ? 21.559 57.904 67.088 1.00 65.54 453 LEU A O 1
ATOM 781 N N . TRP A 1 110 ? 22.857 56.218 66.400 1.00 64.60 454 TRP A N 1
ATOM 782 C CA . TRP A 1 110 ? 23.466 57.031 65.332 1.00 64.98 454 TRP A CA 1
ATOM 783 C C . TRP A 1 110 ? 22.575 57.279 64.094 1.00 65.54 454 TRP A C 1
ATOM 784 O O . TRP A 1 110 ? 22.727 58.280 63.439 1.00 66.00 454 TRP A O 1
ATOM 795 N N . ILE A 1 111 ? 21.651 56.378 63.792 1.00 67.20 455 ILE A N 1
ATOM 796 C CA . ILE A 1 111 ? 20.637 56.612 62.763 1.00 68.38 455 ILE A CA 1
ATOM 797 C C . ILE A 1 111 ? 19.715 57.701 63.265 1.00 69.92 455 ILE A C 1
ATOM 798 O O . ILE A 1 111 ? 19.231 58.511 62.486 1.00 71.17 455 ILE A O 1
ATOM 803 N N . LYS A 1 112 ? 19.473 57.724 64.568 1.00 71.02 456 LYS A N 1
ATOM 804 C CA . LYS A 1 112 ? 18.648 58.751 65.170 1.00 72.66 456 LYS A CA 1
ATOM 805 C C . LYS A 1 112 ? 19.352 60.088 65.012 1.00 73.08 456 LYS A C 1
ATOM 806 O O . LYS A 1 112 ? 18.734 61.071 64.623 1.00 73.59 456 LYS A O 1
ATOM 812 N N . LYS A 1 113 ? 20.661 60.100 65.252 1.00 73.38 457 LYS A N 1
ATOM 813 C CA . LYS A 1 113 ? 21.446 61.320 65.247 1.00 73.21 457 LYS A CA 1
ATOM 814 C C . LYS A 1 113 ? 21.635 61.923 63.884 1.00 74.46 457 LYS A C 1
ATOM 815 O O . LYS A 1 113 ? 21.246 63.063 63.658 1.00 74.85 457 LYS A O 1
ATOM 821 N N . VAL A 1 114 ? 22.239 61.188 62.963 1.00 75.94 458 VAL A N 1
ATOM 822 C CA . VAL A 1 114 ? 22.589 61.804 61.684 1.00 77.26 458 VAL A CA 1
ATOM 823 C C . VAL A 1 114 ? 21.429 61.913 60.697 1.00 78.63 458 VAL A C 1
ATOM 824 O O . VAL A 1 114 ? 21.524 62.677 59.742 1.00 78.99 458 VAL A O 1
ATOM 828 N N . MET A 1 115 ? 20.349 61.169 60.952 1.00 80.10 459 MET A N 1
ATOM 829 C CA . MET A 1 115 ? 19.263 60.927 59.980 1.00 81.76 459 MET A CA 1
ATOM 830 C C . MET A 1 115 ? 17.826 61.220 60.489 1.00 82.30 459 MET A C 1
ATOM 831 O O . MET A 1 115 ? 16.850 61.119 59.729 1.00 82.39 459 MET A O 1
ATOM 836 N N . GLY A 1 116 ? 17.696 61.548 61.769 1.00 82.99 460 GLY A N 1
ATOM 837 C CA . GLY A 1 116 ? 16.398 61.854 62.367 1.00 83.73 460 GLY A CA 1
ATOM 838 C C . GLY A 1 116 ? 15.398 60.713 62.431 1.00 84.28 460 GLY A C 1
ATOM 839 O O . GLY A 1 116 ? 14.310 60.881 62.967 1.00 84.84 460 GLY A O 1
ATOM 840 N N . LEU A 1 117 ? 15.743 59.560 61.872 1.00 84.62 461 LEU A N 1
ATOM 841 C CA . LEU A 1 117 ? 14.874 58.385 61.918 1.00 84.91 461 LEU A CA 1
ATOM 842 C C . LEU A 1 117 ? 14.807 57.681 63.277 1.00 84.80 461 LEU A C 1
ATOM 843 O O . LEU A 1 117 ? 15.822 57.454 63.931 1.00 84.80 461 LEU A O 1
ATOM 848 N N . ASP A 1 118 ? 13.594 57.338 63.688 1.00 84.86 462 ASP A N 1
ATOM 849 C CA . ASP A 1 118 ? 13.380 56.378 64.761 1.00 84.62 462 ASP A CA 1
ATOM 850 C C . ASP A 1 118 ? 13.384 55.016 64.051 1.00 83.98 462 ASP A C 1
ATOM 851 O O . ASP A 1 118 ? 12.582 54.762 63.141 1.00 83.99 462 ASP A O 1
ATOM 856 N N . TRP A 1 119 ? 14.315 54.152 64.444 1.00 82.87 463 TRP A N 1
ATOM 857 C CA . TRP A 1 119 ? 14.629 52.972 63.645 1.00 81.00 463 TRP A CA 1
ATOM 858 C C . TRP A 1 119 ? 14.758 51.774 64.534 1.00 80.46 463 TRP A C 1
ATOM 859 O O . TRP A 1 119 ? 15.461 51.825 65.546 1.00 79.75 463 TRP A O 1
ATOM 870 N N . GLU A 1 120 ? 14.069 50.707 64.127 1.00 79.81 464 GLU A N 1
ATOM 871 C CA . GLU A 1 120 ? 14.073 49.430 64.823 1.00 80.00 464 GLU A CA 1
ATOM 872 C C . GLU A 1 120 ? 14.229 48.295 63.816 1.00 78.94 464 GLU A C 1
ATOM 873 O O . GLU A 1 120 ? 13.937 48.464 62.634 1.00 79.17 464 GLU A O 1
ATOM 879 N N . ARG A 1 121 ? 14.695 47.139 64.271 1.00 77.14 465 ARG A N 1
ATOM 880 C CA . ARG A 1 121 ? 14.779 45.968 63.391 1.00 75.44 465 ARG A CA 1
ATOM 881 C C . ARG A 1 121 ? 15.039 44.756 64.267 1.00 73.11 465 ARG A C 1
ATOM 882 O O . ARG A 1 121 ? 15.694 44.890 65.301 1.00 72.61 465 ARG A O 1
ATOM 890 N N . PRO A 1 122 ? 14.488 43.580 63.885 1.00 71.15 466 PRO A N 1
ATOM 891 C CA . PRO A 1 122 ? 14.622 42.402 64.755 1.00 69.26 466 PRO A CA 1
ATOM 892 C C . PRO A 1 122 ? 16.073 42.017 64.733 1.00 67.94 466 PRO A C 1
ATOM 893 O O . PRO A 1 122 ? 16.767 42.389 63.785 1.00 68.38 466 PRO A O 1
ATOM 897 N N . TYR A 1 123 ? 16.549 41.289 65.739 1.00 65.65 467 TYR A N 1
ATOM 898 C CA . TYR A 1 123 ? 17.931 40.887 65.704 1.00 63.76 467 TYR A CA 1
ATOM 899 C C . TYR A 1 123 ? 18.170 39.631 66.503 1.00 60.99 467 TYR A C 1
ATOM 900 O O . TYR A 1 123 ? 17.492 39.391 67.453 1.00 61.69 467 TYR A O 1
ATOM 909 N N . ILE A 1 124 ? 19.109 38.809 66.072 1.00 58.59 468 ILE A N 1
ATOM 910 C CA . ILE A 1 124 ? 19.544 37.662 66.855 1.00 55.48 468 ILE A CA 1
ATOM 911 C C . ILE A 1 124 ? 20.899 37.925 67.516 1.00 53.90 468 ILE A C 1
ATOM 912 O O . ILE A 1 124 ? 21.800 38.537 66.926 1.00 52.61 468 ILE A O 1
ATOM 917 N N . ASP A 1 125 ? 21.018 37.489 68.765 1.00 52.25 469 ASP A N 1
ATOM 918 C CA . ASP A 1 125 ? 22.270 37.589 69.487 1.00 50.31 469 ASP A CA 1
ATOM 919 C C . ASP A 1 125 ? 22.875 36.178 69.694 1.00 49.34 469 ASP A C 1
ATOM 920 O O . ASP A 1 125 ? 22.328 35.337 70.444 1.00 49.14 469 ASP A O 1
ATOM 925 N N . THR A 1 126 ? 24.003 35.932 69.043 1.00 47.97 470 THR A N 1
ATOM 926 C CA . THR A 1 126 ? 24.672 34.636 69.097 1.00 47.00 470 THR A CA 1
ATOM 927 C C . THR A 1 126 ? 25.200 34.378 70.502 1.00 48.01 470 THR A C 1
ATOM 928 O O . THR A 1 126 ? 25.547 33.212 70.859 1.00 47.26 470 THR A O 1
ATOM 932 N N . LEU A 1 127 ? 25.256 35.436 71.317 1.00 47.96 471 LEU A N 1
ATOM 933 C CA . LEU A 1 127 ? 25.668 35.243 72.718 1.00 49.94 471 LEU A CA 1
ATOM 934 C C . LEU A 1 127 ? 24.525 34.645 73.558 1.00 50.59 471 LEU A C 1
ATOM 935 O O . LEU A 1 127 ? 24.768 33.769 74.372 1.00 50.49 471 LEU A O 1
ATOM 940 N N . ALA A 1 128 ? 23.306 35.174 73.396 1.00 51.41 472 ALA A N 1
ATOM 941 C CA . ALA A 1 128 ? 22.083 34.486 73.864 1.00 52.90 472 ALA A CA 1
ATOM 942 C C . ALA A 1 128 ? 21.971 33.040 73.335 1.00 53.72 472 ALA A C 1
ATOM 943 O O . ALA A 1 128 ? 21.686 32.132 74.104 1.00 55.07 472 ALA A O 1
ATOM 945 N N . LEU A 1 129 ? 22.243 32.797 72.059 1.00 53.09 473 LEU A N 1
ATOM 946 C CA . LEU A 1 129 ? 22.154 31.421 71.594 1.00 54.16 473 LEU A CA 1
ATOM 947 C C . LEU A 1 129 ? 23.157 30.493 72.308 1.00 53.94 473 LEU A C 1
ATOM 948 O O . LEU A 1 129 ? 22.862 29.327 72.491 1.00 53.93 473 LEU A O 1
ATOM 953 N N . ALA A 1 130 ? 24.343 30.995 72.659 1.00 53.75 474 ALA A N 1
ATOM 954 C CA . ALA A 1 130 ? 25.407 30.132 73.146 1.00 54.09 474 ALA A CA 1
ATOM 955 C C . ALA A 1 130 ? 25.011 29.746 74.560 1.00 55.73 474 ALA A C 1
ATOM 956 O O . ALA A 1 130 ? 25.373 28.698 75.091 1.00 55.33 474 ALA A O 1
ATOM 958 N N . LYS A 1 131 ? 24.244 30.645 75.154 1.00 57.46 475 LYS A N 1
ATOM 959 C CA . LYS A 1 131 ? 23.798 30.522 76.499 1.00 58.72 475 LYS A CA 1
ATOM 960 C C . LYS A 1 131 ? 22.770 29.375 76.584 1.00 60.82 475 LYS A C 1
ATOM 961 O O . LYS A 1 131 ? 22.829 28.559 77.524 1.00 61.10 475 LYS A O 1
ATOM 967 N N . SER A 1 132 ? 21.854 29.287 75.610 1.00 62.14 476 SER A N 1
ATOM 968 C CA . SER A 1 132 ? 20.876 28.202 75.640 1.00 63.96 476 SER A CA 1
ATOM 969 C C . SER A 1 132 ? 21.602 26.907 75.370 1.00 64.85 476 SER A C 1
ATOM 970 O O . SER A 1 132 ? 21.328 25.850 75.983 1.00 65.95 476 SER A O 1
ATOM 973 N N . LEU A 1 133 ? 22.590 27.009 74.496 1.00 65.31 477 LEU A N 1
ATOM 974 C CA . LEU A 1 133 ? 23.156 25.837 73.874 1.00 65.30 477 LEU A CA 1
ATOM 975 C C . LEU A 1 133 ? 24.432 25.305 74.448 1.00 65.32 477 LEU A C 1
ATOM 976 O O . LEU A 1 133 ? 24.852 24.248 74.010 1.00 66.11 477 LEU A O 1
ATOM 981 N N . LEU A 1 134 ? 25.095 25.977 75.385 1.00 66.13 478 LEU A N 1
ATOM 982 C CA . LEU A 1 134 ? 26.481 25.521 75.684 1.00 67.14 478 LEU A CA 1
ATOM 983 C C . LEU A 1 134 ? 27.022 25.424 77.128 1.00 68.33 478 LEU A C 1
ATOM 984 O O . LEU A 1 134 ? 27.697 24.430 77.459 1.00 68.85 478 LEU A O 1
ATOM 989 N N . LYS A 1 135 ? 26.813 26.423 77.974 1.00 68.91 479 LYS A N 1
ATOM 990 C CA . LYS A 1 135 ? 27.318 26.261 79.353 1.00 69.80 479 LYS A CA 1
ATOM 991 C C . LYS A 1 135 ? 28.855 26.375 79.431 1.00 69.48 479 LYS A C 1
ATOM 992 O O . LYS A 1 135 ? 29.595 25.364 79.438 1.00 69.20 479 LYS A O 1
ATOM 998 N N . LEU A 1 136 ? 29.332 27.611 79.505 1.00 68.97 480 LEU A N 1
ATOM 999 C CA . LEU A 1 136 ? 30.769 27.861 79.542 1.00 68.33 480 LEU A CA 1
ATOM 1000 C C . LEU A 1 136 ? 31.057 28.759 80.718 1.00 67.99 480 LEU A C 1
ATOM 1001 O O . LEU A 1 136 ? 30.123 29.251 81.338 1.00 67.21 480 LEU A O 1
ATOM 1006 N N . ARG A 1 137 ? 32.339 28.972 81.014 1.00 67.88 481 ARG A N 1
ATOM 1007 C CA . ARG A 1 137 ? 32.736 29.919 82.051 1.00 68.74 481 ARG A CA 1
ATOM 1008 C C . ARG A 1 137 ? 32.745 31.354 81.470 1.00 67.31 481 ARG A C 1
ATOM 1009 O O . ARG A 1 137 ? 32.703 32.341 82.231 1.00 66.56 481 ARG A O 1
ATOM 1017 N N . SER A 1 138 ? 32.799 31.452 80.128 1.00 65.61 482 SER A N 1
ATOM 1018 C CA . SER A 1 138 ? 32.827 32.745 79.413 1.00 64.53 482 SER A CA 1
ATOM 1019 C C . SER A 1 138 ? 31.909 32.676 78.191 1.00 63.04 482 SER A C 1
ATOM 1020 O O . SER A 1 138 ? 31.672 31.587 77.672 1.00 63.24 482 SER A O 1
ATOM 1023 N N . TYR A 1 139 ? 31.378 33.812 77.735 1.00 60.50 483 TYR A N 1
ATOM 1024 C CA . TYR A 1 139 ? 30.505 33.808 76.545 1.00 58.41 483 TYR A CA 1
ATOM 1025 C C . TYR A 1 139 ? 30.948 34.807 75.494 1.00 56.81 483 TYR A C 1
ATOM 1026 O O . TYR A 1 139 ? 30.186 35.162 74.584 1.00 56.44 483 TYR A O 1
ATOM 1035 N N . SER A 1 140 ? 32.181 35.264 75.666 1.00 54.43 484 SER A N 1
ATOM 1036 C CA . SER A 1 140 ? 32.930 35.977 74.663 1.00 52.67 484 SER A CA 1
ATOM 1037 C C . SER A 1 140 ? 33.005 35.108 73.435 1.00 51.84 484 SER A C 1
ATOM 1038 O O . SER A 1 140 ? 33.068 33.893 73.535 1.00 52.55 484 SER A O 1
ATOM 1041 N N . LEU A 1 141 ? 33.069 35.740 72.293 1.00 51.20 485 LEU A N 1
ATOM 1042 C CA . LEU A 1 141 ? 33.198 35.065 71.034 1.00 53.47 485 LEU A CA 1
ATOM 1043 C C . LEU A 1 141 ? 34.362 34.099 70.995 1.00 54.82 485 LEU A C 1
ATOM 1044 O O . LEU A 1 141 ? 34.277 33.047 70.340 1.00 54.36 485 LEU A O 1
ATOM 1049 N N . ASP A 1 142 ? 35.447 34.470 71.677 1.00 56.85 486 ASP A N 1
ATOM 1050 C CA . ASP A 1 142 ? 36.630 33.620 71.776 1.00 59.61 486 ASP A CA 1
ATOM 1051 C C . ASP A 1 142 ? 36.306 32.339 72.522 1.00 59.69 486 ASP A C 1
ATOM 1052 O O . ASP A 1 142 ? 36.742 31.295 72.141 1.00 61.48 486 ASP A O 1
ATOM 1057 N N . SER A 1 143 ? 35.553 32.373 73.597 1.00 60.32 487 SER A N 1
ATOM 1058 C CA . SER A 1 143 ? 35.361 31.098 74.276 1.00 59.64 487 SER A CA 1
ATOM 1059 C C . SER A 1 143 ? 34.360 30.228 73.475 1.00 58.04 487 SER A C 1
ATOM 1060 O O . SER A 1 143 ? 34.622 29.042 73.233 1.00 57.85 487 SER A O 1
ATOM 1063 N N . VAL A 1 144 ? 33.275 30.836 72.996 1.00 56.81 488 VAL A N 1
ATOM 1064 C CA . VAL A 1 144 ? 32.290 30.146 72.089 1.00 55.87 488 VAL A CA 1
ATOM 1065 C C . VAL A 1 144 ? 32.885 29.554 70.806 1.00 55.37 488 VAL A C 1
ATOM 1066 O O . VAL A 1 144 ? 32.697 28.391 70.545 1.00 55.77 488 VAL A O 1
ATOM 1070 N N . VAL A 1 145 ? 33.632 30.332 70.028 1.00 55.78 489 VAL A N 1
ATOM 1071 C CA . VAL A 1 145 ? 34.466 29.756 68.935 1.00 56.60 489 VAL A CA 1
ATOM 1072 C C . VAL A 1 145 ? 35.338 28.549 69.316 1.00 57.22 489 VAL A C 1
ATOM 1073 O O . VAL A 1 145 ? 35.392 27.577 68.554 1.00 57.28 489 VAL A O 1
ATOM 1077 N N . GLU A 1 146 ? 36.040 28.604 70.451 1.00 58.52 490 GLU A N 1
ATOM 1078 C CA . GLU A 1 146 ? 36.892 27.456 70.865 1.00 60.58 490 GLU A CA 1
ATOM 1079 C C . GLU A 1 146 ? 36.032 26.212 71.023 1.00 60.88 490 GLU A C 1
ATOM 1080 O O . GLU A 1 146 ? 36.310 25.170 70.406 1.00 60.95 490 GLU A O 1
ATOM 1086 N N . LYS A 1 147 ? 34.959 26.381 71.815 1.00 60.83 491 LYS A N 1
ATOM 1087 C CA . LYS A 1 147 ? 33.993 25.338 72.138 1.00 60.70 491 LYS A CA 1
ATOM 1088 C C . LYS A 1 147 ? 33.418 24.644 70.932 1.00 59.52 491 LYS A C 1
ATOM 1089 O O . LYS A 1 147 ? 33.558 23.437 70.845 1.00 59.58 491 LYS A O 1
ATOM 1095 N N . LEU A 1 148 ? 32.776 25.395 70.029 1.00 58.17 492 LEU A N 1
ATOM 1096 C CA . LEU A 1 148 ? 32.199 24.857 68.767 1.00 56.70 492 LEU A CA 1
ATOM 1097 C C . LEU A 1 148 ? 33.240 24.381 67.774 1.00 57.12 492 LEU A C 1
ATOM 1098 O O . LEU A 1 148 ? 32.885 23.923 66.681 1.00 57.81 492 LEU A O 1
ATOM 1103 N N . GLY A 1 149 ? 34.522 24.508 68.106 1.00 57.22 493 GLY A N 1
ATOM 1104 C CA . GLY A 1 149 ? 35.547 23.939 67.231 1.00 57.82 493 GLY A CA 1
ATOM 1105 C C . GLY A 1 149 ? 35.742 24.715 65.941 1.00 58.69 493 GLY A C 1
ATOM 1106 O O . GLY A 1 149 ? 36.051 24.141 64.909 1.00 59.36 493 GLY A O 1
ATOM 1107 N N . LEU A 1 150 ? 35.563 26.028 65.972 1.00 59.12 494 LEU A N 1
ATOM 1108 C CA . LEU A 1 150 ? 35.625 26.792 64.729 1.00 59.33 494 LEU A CA 1
ATOM 1109 C C . LEU A 1 150 ? 36.875 27.638 64.627 1.00 60.51 494 LEU A C 1
ATOM 1110 O O . LEU A 1 150 ? 37.013 28.408 63.695 1.00 61.04 494 LEU A O 1
ATOM 1115 N N . GLY A 1 151 ? 37.787 27.479 65.584 1.00 61.68 495 GLY A N 1
ATOM 1116 C CA . GLY A 1 151 ? 39.041 28.196 65.580 1.00 63.24 495 GLY A CA 1
ATOM 1117 C C . GLY A 1 151 ? 39.953 27.651 64.501 1.00 64.33 495 GLY A C 1
ATOM 1118 O O . GLY A 1 151 ? 39.503 26.837 63.715 1.00 65.18 495 GLY A O 1
ATOM 1119 N N . PRO A 1 152 ? 41.243 28.068 64.484 1.00 64.73 496 PRO A N 1
ATOM 1120 C CA . PRO A 1 152 ? 41.814 28.985 65.486 1.00 65.34 496 PRO A CA 1
ATOM 1121 C C . PRO A 1 152 ? 41.415 30.416 65.198 1.00 66.03 496 PRO A C 1
ATOM 1122 O O . PRO A 1 152 ? 41.474 30.880 64.044 1.00 66.49 496 PRO A O 1
ATOM 1126 N N . PHE A 1 153 ? 40.985 31.070 66.275 1.00 66.18 497 PHE A N 1
ATOM 1127 C CA . PHE A 1 153 ? 40.440 32.420 66.289 1.00 65.44 497 PHE A CA 1
ATOM 1128 C C . PHE A 1 153 ? 41.421 33.472 65.761 1.00 64.74 497 PHE A C 1
ATOM 1129 O O . PHE A 1 153 ? 42.371 33.818 66.451 1.00 64.64 497 PHE A O 1
ATOM 1137 N N . ARG A 1 154 ? 41.190 33.960 64.531 1.00 64.28 498 ARG A N 1
ATOM 1138 C CA . ARG A 1 154 ? 41.956 35.073 63.943 1.00 63.08 498 ARG A CA 1
ATOM 1139 C C . ARG A 1 154 ? 43.418 34.689 63.564 1.00 64.01 498 ARG A C 1
ATOM 1140 O O . ARG A 1 154 ? 44.362 35.495 63.743 1.00 63.98 498 ARG A O 1
ATOM 1148 N N . HIS A 1 155 ? 43.606 33.451 63.097 1.00 62.91 499 HIS A N 1
ATOM 1149 C CA . HIS A 1 155 ? 44.812 33.099 62.409 1.00 61.95 499 HIS A CA 1
ATOM 1150 C C . HIS A 1 155 ? 44.419 33.075 60.974 1.00 60.72 499 HIS A C 1
ATOM 1151 O O . HIS A 1 155 ? 43.553 32.307 60.563 1.00 61.63 499 HIS A O 1
ATOM 1158 N N . HIS A 1 156 ? 45.036 33.947 60.207 1.00 59.14 500 HIS A N 1
ATOM 1159 C CA . HIS A 1 156 ? 44.860 33.932 58.766 1.00 57.45 500 HIS A CA 1
ATOM 1160 C C . HIS A 1 156 ? 46.076 34.631 58.147 1.00 56.27 500 HIS A C 1
ATOM 1161 O O . HIS A 1 156 ? 45.943 35.570 57.332 1.00 56.21 500 HIS A O 1
ATOM 1168 N N . ARG A 1 157 ? 47.253 34.151 58.554 1.00 54.47 501 ARG A N 1
ATOM 1169 C CA . ARG A 1 157 ? 48.548 34.687 58.145 1.00 53.81 501 ARG A CA 1
ATOM 1170 C C . ARG A 1 157 ? 48.761 34.644 56.624 1.00 52.36 501 ARG A C 1
ATOM 1171 O O . ARG A 1 157 ? 49.229 35.633 56.031 1.00 52.98 501 ARG A O 1
ATOM 1179 N N . ALA A 1 158 ? 48.430 33.505 56.001 1.00 50.68 502 ALA A N 1
ATOM 1180 C CA . ALA A 1 158 ? 48.362 33.356 54.528 1.00 48.45 502 ALA A CA 1
ATOM 1181 C C . ALA A 1 158 ? 47.439 34.360 53.809 1.00 47.31 502 ALA A C 1
ATOM 1182 O O . ALA A 1 158 ? 47.777 34.849 52.728 1.00 48.05 502 ALA A O 1
ATOM 1184 N N . LEU A 1 159 ? 46.278 34.677 54.354 1.00 45.97 503 LEU A N 1
ATOM 1185 C CA . LEU A 1 159 ? 45.515 35.780 53.746 1.00 45.35 503 LEU A CA 1
ATOM 1186 C C . LEU A 1 159 ? 46.300 37.078 53.931 1.00 45.31 503 LEU A C 1
ATOM 1187 O O . LEU A 1 159 ? 46.485 37.850 52.989 1.00 45.50 503 LEU A O 1
ATOM 1192 N N . ASP A 1 160 ? 46.783 37.305 55.146 1.00 45.47 504 ASP A N 1
ATOM 1193 C CA . ASP A 1 160 ? 47.610 38.468 55.432 1.00 46.47 504 ASP A CA 1
ATOM 1194 C C . ASP A 1 160 ? 48.730 38.593 54.420 1.00 47.91 504 ASP A C 1
ATOM 1195 O O . ASP A 1 160 ? 48.828 39.642 53.781 1.00 49.22 504 ASP A O 1
ATOM 1200 N N . ASP A 1 161 ? 49.569 37.561 54.246 1.00 49.10 505 ASP A N 1
ATOM 1201 C CA . ASP A 1 161 ? 50.681 37.637 53.252 1.00 50.27 505 ASP A CA 1
ATOM 1202 C C . ASP A 1 161 ? 50.197 37.857 51.806 1.00 50.40 505 ASP A C 1
ATOM 1203 O O . ASP A 1 161 ? 50.917 38.436 50.933 1.00 49.99 505 ASP A O 1
ATOM 1208 N N . ALA A 1 162 ? 48.981 37.384 51.535 1.00 50.00 506 ALA A N 1
ATOM 1209 C CA . ALA A 1 162 ? 48.432 37.549 50.207 1.00 49.69 506 ALA A CA 1
ATOM 1210 C C . ALA A 1 162 ? 47.927 38.958 50.058 1.00 49.56 506 ALA A C 1
ATOM 1211 O O . ALA A 1 162 ? 48.019 39.540 48.990 1.00 50.80 506 ALA A O 1
ATOM 1213 N N . ARG A 1 163 ? 47.410 39.537 51.128 1.00 49.51 507 ARG A N 1
ATOM 1214 C CA . ARG A 1 163 ? 46.986 40.915 51.032 1.00 49.28 507 ARG A CA 1
ATOM 1215 C C . ARG A 1 163 ? 48.196 41.867 50.882 1.00 48.75 507 ARG A C 1
ATOM 1216 O O . ARG A 1 163 ? 48.143 42.818 50.109 1.00 48.92 507 ARG A O 1
ATOM 1224 N N . VAL A 1 164 ? 49.295 41.568 51.576 1.00 48.10 508 VAL A N 1
ATOM 1225 C CA . VAL A 1 164 ? 50.542 42.299 51.438 1.00 47.43 508 VAL A CA 1
ATOM 1226 C C . VAL A 1 164 ? 51.103 42.149 50.007 1.00 47.98 508 VAL A C 1
ATOM 1227 O O . VAL A 1 164 ? 51.366 43.130 49.342 1.00 48.03 508 VAL A O 1
ATOM 1231 N N . THR A 1 165 ? 51.258 40.925 49.519 1.00 47.97 509 THR A N 1
ATOM 1232 C CA . THR A 1 165 ? 51.671 40.727 48.144 1.00 47.56 509 THR A CA 1
ATOM 1233 C C . THR A 1 165 ? 50.777 41.456 47.122 1.00 47.92 509 THR A C 1
ATOM 1234 O O . THR A 1 165 ? 51.303 42.029 46.156 1.00 45.46 509 THR A O 1
ATOM 1238 N N . ALA A 1 166 ? 49.454 41.438 47.333 1.00 49.24 510 ALA A N 1
ATOM 1239 C CA . ALA A 1 166 ? 48.534 42.172 46.440 1.00 50.98 510 ALA A CA 1
ATOM 1240 C C . ALA A 1 166 ? 48.936 43.622 46.354 1.00 52.84 510 ALA A C 1
ATOM 1241 O O . ALA A 1 166 ? 48.960 44.204 45.266 1.00 54.32 510 ALA A O 1
ATOM 1243 N N . GLN A 1 167 ? 49.239 44.217 47.497 1.00 54.69 511 GLN A N 1
ATOM 1244 C CA . GLN A 1 167 ? 49.621 45.605 47.524 1.00 57.39 511 GLN A CA 1
ATOM 1245 C C . GLN A 1 167 ? 50.999 45.895 46.892 1.00 56.45 511 GLN A C 1
ATOM 1246 O O . GLN A 1 167 ? 51.214 46.982 46.328 1.00 58.60 511 GLN A O 1
ATOM 1252 N N . VAL A 1 168 ? 51.922 44.944 46.939 1.00 54.58 512 VAL A N 1
ATOM 1253 C CA . VAL A 1 168 ? 53.179 45.106 46.218 1.00 52.63 512 VAL A CA 1
ATOM 1254 C C . VAL A 1 168 ? 52.877 45.018 44.720 1.00 53.12 512 VAL A C 1
ATOM 1255 O O . VAL A 1 168 ? 53.358 45.829 43.908 1.00 51.95 512 VAL A O 1
ATOM 1259 N N . PHE A 1 169 ? 52.058 44.034 44.360 1.00 53.22 513 PHE A N 1
ATOM 1260 C CA . PHE A 1 169 ? 51.588 43.915 43.006 1.00 54.36 513 PHE A CA 1
ATOM 1261 C C . PHE A 1 169 ? 50.934 45.230 42.569 1.00 55.84 513 PHE A C 1
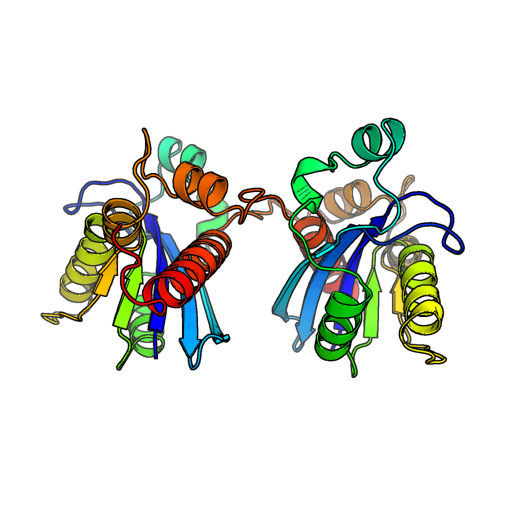ATOM 1262 O O . PHE A 1 169 ? 51.457 45.912 41.684 1.00 55.83 513 PHE A O 1
ATOM 1270 N N . LEU A 1 170 ? 49.830 45.633 43.200 1.00 57.10 514 LEU A N 1
ATOM 1271 C CA . LEU A 1 170 ? 49.202 46.914 42.801 1.00 58.62 514 LEU A CA 1
ATOM 1272 C C . LEU A 1 170 ? 50.237 48.038 42.632 1.00 58.90 514 LEU A C 1
ATOM 1273 O O . LEU A 1 170 ? 50.112 48.865 41.741 1.00 59.15 514 LEU A O 1
ATOM 1278 N N . ARG A 1 171 ? 51.229 48.091 43.508 1.00 60.00 515 ARG A N 1
ATOM 1279 C CA . ARG A 1 171 ? 52.176 49.198 43.466 1.00 61.43 515 ARG A CA 1
ATOM 1280 C C . ARG A 1 171 ? 53.050 49.158 42.207 1.00 62.22 515 ARG A C 1
ATOM 1281 O O . ARG A 1 171 ? 53.154 50.145 41.505 1.00 61.49 515 ARG A O 1
ATOM 1289 N N . PHE A 1 172 ? 53.692 48.015 41.962 1.00 63.92 516 PHE A N 1
ATOM 1290 C CA . PHE A 1 172 ? 54.467 47.789 40.752 1.00 64.91 516 PHE A CA 1
ATOM 1291 C C . PHE A 1 172 ? 53.677 48.114 39.513 1.00 67.13 516 PHE A C 1
ATOM 1292 O O . PHE A 1 172 ? 54.166 48.866 38.672 1.00 67.13 516 PHE A O 1
ATOM 1300 N N . VAL A 1 173 ? 52.480 47.537 39.365 1.00 70.10 517 VAL A N 1
ATOM 1301 C CA . VAL A 1 173 ? 51.724 47.695 38.104 1.00 73.21 517 VAL A CA 1
ATOM 1302 C C . VAL A 1 173 ? 50.995 49.006 38.032 1.00 76.33 517 VAL A C 1
ATOM 1303 O O . VAL A 1 173 ? 50.133 49.184 37.172 1.00 77.74 517 VAL A O 1
ATOM 1307 N N . GLU A 1 174 ? 51.313 49.902 38.965 1.00 80.16 518 GLU A N 1
ATOM 1308 C CA . GLU A 1 174 ? 51.001 51.329 38.861 1.00 83.15 518 GLU A CA 1
ATOM 1309 C C . GLU A 1 174 ? 52.317 52.088 38.638 1.00 83.99 518 GLU A C 1
ATOM 1310 O O . GLU A 1 174 ? 52.292 53.146 38.030 1.00 84.17 518 GLU A O 1
ATOM 1316 N N . MET A 1 175 ? 53.434 51.555 39.185 1.00 85.83 519 MET A N 1
ATOM 1317 C CA . MET A 1 175 ? 54.850 51.975 38.930 1.00 86.90 519 MET A CA 1
ATOM 1318 C C . MET A 1 175 ? 55.293 51.588 37.492 1.00 88.75 519 MET A C 1
ATOM 1319 O O . MET A 1 175 ? 54.553 50.865 36.788 1.00 88.81 519 MET A O 1
ATOM 1324 N N . MET A 1 176 ? 56.499 51.985 37.041 1.00 90.29 520 MET A N 1
ATOM 1325 C CA . MET A 1 176 ? 57.587 52.609 37.827 1.00 91.50 520 MET A CA 1
ATOM 1326 C C . MET A 1 176 ? 57.594 54.157 38.048 1.00 91.71 520 MET A C 1
ATOM 1327 O O . MET A 1 176 ? 57.113 54.966 37.223 1.00 92.02 520 MET A O 1
ATOM 1332 N N . THR B 1 13 ? 41.345 39.926 35.553 1.00 54.45 357 THR B N 1
ATOM 1333 C CA . THR B 1 13 ? 41.343 39.589 37.039 1.00 55.37 357 THR B CA 1
ATOM 1334 C C . THR B 1 13 ? 42.477 38.684 37.536 1.00 54.33 357 THR B C 1
ATOM 1335 O O . THR B 1 13 ? 42.843 37.691 36.884 1.00 54.58 357 THR B O 1
ATOM 1339 N N . PHE B 1 14 ? 42.958 38.984 38.740 1.00 53.89 358 PHE B N 1
ATOM 1340 C CA . PHE B 1 14 ? 44.111 38.262 39.297 1.00 53.28 358 PHE B CA 1
ATOM 1341 C C . PHE B 1 14 ? 43.811 37.694 40.650 1.00 53.00 358 PHE B C 1
ATOM 1342 O O . PHE B 1 14 ? 43.071 38.314 41.422 1.00 53.07 358 PHE B O 1
ATOM 1350 N N . VAL B 1 15 ? 44.363 36.507 40.923 1.00 52.54 359 VAL B N 1
ATOM 1351 C CA . VAL B 1 15 ? 44.362 35.990 42.257 1.00 52.50 359 VAL B CA 1
ATOM 1352 C C . VAL B 1 15 ? 45.787 35.903 42.810 1.00 53.75 359 VAL B C 1
ATOM 1353 O O . VAL B 1 15 ? 46.689 35.254 42.237 1.00 53.69 359 VAL B O 1
ATOM 1357 N N . VAL B 1 16 ? 45.972 36.604 43.926 1.00 54.17 360 VAL B N 1
ATOM 1358 C CA . VAL B 1 16 ? 47.226 36.678 44.661 1.00 54.20 360 VAL B CA 1
ATOM 1359 C C . VAL B 1 16 ? 47.166 35.632 45.757 1.00 55.15 360 VAL B C 1
ATOM 1360 O O . VAL B 1 16 ? 46.250 35.622 46.578 1.00 56.12 360 VAL B O 1
ATOM 1364 N N . LEU B 1 17 ? 48.175 34.791 45.790 1.00 54.76 361 LEU B N 1
ATOM 1365 C CA . LEU B 1 17 ? 48.107 33.508 46.410 1.00 55.34 361 LEU B CA 1
ATOM 1366 C C . LEU B 1 17 ? 49.209 33.432 47.466 1.00 55.36 361 LEU B C 1
ATOM 1367 O O . LEU B 1 17 ? 50.297 33.976 47.276 1.00 55.65 361 LEU B O 1
ATOM 1372 N N . ASP B 1 18 ? 48.955 32.712 48.548 1.00 54.74 362 ASP B N 1
ATOM 1373 C CA . ASP B 1 18 ? 50.015 32.311 49.434 1.00 54.76 362 ASP B CA 1
ATOM 1374 C C . ASP B 1 18 ? 49.574 31.027 50.121 1.00 53.96 362 ASP B C 1
ATOM 1375 O O . ASP B 1 18 ? 48.492 30.975 50.673 1.00 54.99 362 ASP B O 1
ATOM 1380 N N . PHE B 1 19 ? 50.415 30.004 50.054 1.00 53.70 363 PHE B N 1
ATOM 1381 C CA . PHE B 1 19 ? 50.176 28.715 50.685 1.00 54.10 363 PHE B CA 1
ATOM 1382 C C . PHE B 1 19 ? 51.044 28.526 51.898 1.00 54.66 363 PHE B C 1
ATOM 1383 O O . PHE B 1 19 ? 52.127 29.099 52.002 1.00 53.61 363 PHE B O 1
ATOM 1391 N N . GLU B 1 20 ? 50.540 27.695 52.805 1.00 56.17 364 GLU B N 1
ATOM 1392 C CA . GLU B 1 20 ? 51.347 26.985 53.763 1.00 57.45 364 GLU B CA 1
ATOM 1393 C C . GLU B 1 20 ? 51.394 25.514 53.428 1.00 58.24 364 GLU B C 1
ATOM 1394 O O . GLU B 1 20 ? 50.443 24.916 52.956 1.00 57.94 364 GLU B O 1
ATOM 1400 N N . THR B 1 21 ? 52.522 24.921 53.770 1.00 60.54 365 THR B N 1
ATOM 1401 C CA . THR B 1 21 ? 52.935 23.675 53.205 1.00 61.63 365 THR B CA 1
ATOM 1402 C C . THR B 1 21 ? 53.512 22.789 54.311 1.00 63.21 365 THR B C 1
ATOM 1403 O O . THR B 1 21 ? 53.943 23.257 55.381 1.00 63.08 365 THR B O 1
ATOM 1407 N N . THR B 1 22 ? 53.514 21.497 54.031 1.00 64.92 366 THR B N 1
ATOM 1408 C CA . THR B 1 22 ? 53.964 20.477 54.951 1.00 66.23 366 THR B CA 1
ATOM 1409 C C . THR B 1 22 ? 55.484 20.276 54.867 1.00 67.67 366 THR B C 1
ATOM 1410 O O . THR B 1 22 ? 56.104 19.730 55.781 1.00 67.70 366 THR B O 1
ATOM 1414 N N . GLY B 1 23 ? 56.086 20.750 53.773 1.00 69.29 367 GLY B N 1
ATOM 1415 C CA . GLY B 1 23 ? 57.547 20.741 53.598 1.00 70.44 367 GLY B CA 1
ATOM 1416 C C . GLY B 1 23 ? 57.878 21.157 52.184 1.00 71.76 367 GLY B C 1
ATOM 1417 O O . GLY B 1 23 ? 56.979 21.390 51.386 1.00 71.23 367 GLY B O 1
ATOM 1418 N N . LEU B 1 24 ? 59.168 21.234 51.868 1.00 73.32 368 LEU B N 1
ATOM 1419 C CA . LEU B 1 24 ? 59.629 21.731 50.563 1.00 75.03 368 LEU B CA 1
ATOM 1420 C C . LEU B 1 24 ? 59.387 20.803 49.321 1.00 76.20 368 LEU B C 1
ATOM 1421 O O . LEU B 1 24 ? 59.626 21.214 48.178 1.00 76.39 368 LEU B O 1
ATOM 1426 N N . ASP B 1 25 ? 58.908 19.573 49.524 1.00 77.45 369 ASP B N 1
ATOM 1427 C CA . ASP B 1 25 ? 58.772 18.621 48.397 1.00 78.13 369 ASP B CA 1
ATOM 1428 C C . ASP B 1 25 ? 57.358 18.511 47.793 1.00 78.37 369 ASP B C 1
ATOM 1429 O O . ASP B 1 25 ? 56.484 17.881 48.349 1.00 78.85 369 ASP B O 1
ATOM 1434 N N . PRO B 1 26 ? 57.145 19.084 46.615 1.00 78.94 370 PRO B N 1
ATOM 1435 C CA . PRO B 1 26 ? 55.802 19.131 46.040 1.00 79.19 370 PRO B CA 1
ATOM 1436 C C . PRO B 1 26 ? 55.307 17.821 45.471 1.00 79.69 370 PRO B C 1
ATOM 1437 O O . PRO B 1 26 ? 54.213 17.782 44.899 1.00 79.94 370 PRO B O 1
ATOM 1441 N N . GLN B 1 27 ? 56.093 16.759 45.581 1.00 80.15 371 GLN B N 1
ATOM 1442 C CA . GLN B 1 27 ? 55.578 15.460 45.175 1.00 80.36 371 GLN B CA 1
ATOM 1443 C C . GLN B 1 27 ? 54.801 14.892 46.332 1.00 80.15 371 GLN B C 1
ATOM 1444 O O . GLN B 1 27 ? 53.600 14.640 46.204 1.00 80.21 371 GLN B O 1
ATOM 1450 N N . VAL B 1 28 ? 55.489 14.748 47.469 1.00 79.50 372 VAL B N 1
ATOM 1451 C CA . VAL B 1 28 ? 54.994 13.974 48.609 1.00 78.86 372 VAL B CA 1
ATOM 1452 C C . VAL B 1 28 ? 54.210 14.769 49.683 1.00 77.95 372 VAL B C 1
ATOM 1453 O O . VAL B 1 28 ? 53.400 14.194 50.428 1.00 78.34 372 VAL B O 1
ATOM 1457 N N . ASP B 1 29 ? 54.466 16.067 49.808 1.00 75.66 373 ASP B N 1
ATOM 1458 C CA . ASP B 1 29 ? 53.859 16.757 50.913 1.00 73.22 373 ASP B CA 1
ATOM 1459 C C . ASP B 1 29 ? 52.802 17.791 50.534 1.00 71.30 373 ASP B C 1
ATOM 1460 O O . ASP B 1 29 ? 52.609 18.107 49.368 1.00 70.73 373 ASP B O 1
ATOM 1465 N N . GLU B 1 30 ? 52.080 18.259 51.538 1.00 68.99 374 GLU B N 1
ATOM 1466 C CA . GLU B 1 30 ? 50.705 18.700 51.329 1.00 67.29 374 GLU B CA 1
ATOM 1467 C C . GLU B 1 30 ? 50.449 20.186 51.661 1.00 65.02 374 GLU B C 1
ATOM 1468 O O . GLU B 1 30 ? 51.218 20.802 52.390 1.00 65.74 374 GLU B O 1
ATOM 1474 N N . ILE B 1 31 ? 49.403 20.764 51.081 1.00 61.86 375 ILE B N 1
ATOM 1475 C CA . ILE B 1 31 ? 49.036 22.163 51.295 1.00 58.84 375 ILE B CA 1
ATOM 1476 C C . ILE B 1 31 ? 48.151 22.178 52.541 1.00 57.80 375 ILE B C 1
ATOM 1477 O O . ILE B 1 31 ? 47.060 21.618 52.503 1.00 59.02 375 ILE B O 1
ATOM 1482 N N . ILE B 1 32 ? 48.626 22.761 53.642 1.00 55.34 376 ILE B N 1
ATOM 1483 C CA . ILE B 1 32 ? 47.839 22.868 54.873 1.00 52.58 376 ILE B CA 1
ATOM 1484 C C . ILE B 1 32 ? 47.193 24.258 55.117 1.00 52.24 376 ILE B C 1
ATOM 1485 O O . ILE B 1 32 ? 46.339 24.376 55.990 1.00 51.91 376 ILE B O 1
ATOM 1490 N N . GLU B 1 33 ? 47.604 25.293 54.368 1.00 50.39 377 GLU B N 1
ATOM 1491 C CA . GLU B 1 33 ? 46.958 26.600 54.431 1.00 50.12 377 GLU B CA 1
ATOM 1492 C C . GLU B 1 33 ? 46.947 27.287 53.055 1.00 49.37 377 GLU B C 1
ATOM 1493 O O . GLU B 1 33 ? 47.971 27.303 52.367 1.00 49.89 377 GLU B O 1
ATOM 1499 N N . ILE B 1 34 ? 45.790 27.844 52.672 1.00 48.31 378 ILE B N 1
ATOM 1500 C CA . ILE B 1 34 ? 45.648 28.677 51.486 1.00 48.08 378 ILE B CA 1
ATOM 1501 C C . ILE B 1 34 ? 45.069 30.023 51.847 1.00 48.35 378 ILE B C 1
ATOM 1502 O O . ILE B 1 34 ? 44.026 30.090 52.498 1.00 48.52 378 ILE B O 1
ATOM 1507 N N . GLY B 1 35 ? 45.702 31.110 51.404 1.00 48.38 379 GLY B N 1
ATOM 1508 C CA . GLY B 1 35 ? 45.071 32.431 51.526 1.00 47.05 379 GLY B CA 1
ATOM 1509 C C . GLY B 1 35 ? 45.102 33.083 50.171 1.00 48.08 379 GLY B C 1
ATOM 1510 O O . GLY B 1 35 ? 46.059 32.859 49.417 1.00 48.00 379 GLY B O 1
ATOM 1511 N N . ALA B 1 36 ? 44.090 33.904 49.858 1.00 48.90 380 ALA B N 1
ATOM 1512 C CA . ALA B 1 36 ? 44.007 34.604 48.549 1.00 49.76 380 ALA B CA 1
ATOM 1513 C C . ALA B 1 36 ? 43.164 35.897 48.467 1.00 51.04 380 ALA B C 1
ATOM 1514 O O . ALA B 1 36 ? 42.131 36.075 49.156 1.00 51.00 380 ALA B O 1
ATOM 1516 N N . VAL B 1 37 ? 43.606 36.815 47.616 1.00 52.22 381 VAL B N 1
ATOM 1517 C CA . VAL B 1 37 ? 42.835 38.004 47.350 1.00 53.40 381 VAL B CA 1
ATOM 1518 C C . VAL B 1 37 ? 42.606 38.127 45.851 1.00 54.87 381 VAL B C 1
ATOM 1519 O O . VAL B 1 37 ? 43.548 37.998 45.064 1.00 55.08 381 VAL B O 1
ATOM 1523 N N . LYS B 1 38 ? 41.357 38.385 45.469 1.00 56.38 382 LYS B N 1
ATOM 1524 C CA . LYS B 1 38 ? 40.957 38.657 44.089 1.00 58.27 382 LYS B CA 1
ATOM 1525 C C . LYS B 1 38 ? 41.014 40.172 43.762 1.00 59.68 382 LYS B C 1
ATOM 1526 O O . LYS B 1 38 ? 40.398 41.022 44.446 1.00 59.05 382 LYS B O 1
ATOM 1532 N N . ILE B 1 39 ? 41.743 40.514 42.702 1.00 61.39 383 ILE B N 1
ATOM 1533 C CA . ILE B 1 39 ? 41.786 41.909 42.245 1.00 62.91 383 ILE B CA 1
ATOM 1534 C C . ILE B 1 39 ? 41.105 42.076 40.877 1.00 64.45 383 ILE B C 1
ATOM 1535 O O . ILE B 1 39 ? 41.262 41.228 39.999 1.00 64.48 383 ILE B O 1
ATOM 1540 N N . GLN B 1 40 ? 40.322 43.143 40.730 1.00 66.00 384 GLN B N 1
ATOM 1541 C CA . GLN B 1 40 ? 39.931 43.690 39.436 1.00 68.36 384 GLN B CA 1
ATOM 1542 C C . GLN B 1 40 ? 39.851 45.192 39.623 1.00 68.42 384 GLN B C 1
ATOM 1543 O O . GLN B 1 40 ? 39.680 45.678 40.755 1.00 68.68 384 GLN B O 1
ATOM 1549 N N . GLY B 1 41 ? 39.967 45.934 38.520 1.00 68.50 385 GLY B N 1
ATOM 1550 C CA . GLY B 1 41 ? 39.874 47.387 38.580 1.00 68.47 385 GLY B CA 1
ATOM 1551 C C . GLY B 1 41 ? 40.964 47.969 39.449 1.00 69.02 385 GLY B C 1
ATOM 1552 O O . GLY B 1 41 ? 40.848 49.109 39.924 1.00 68.85 385 GLY B O 1
ATOM 1553 N N . GLY B 1 42 ? 42.030 47.188 39.657 1.00 68.96 386 GLY B N 1
ATOM 1554 C CA . GLY B 1 42 ? 43.083 47.548 40.614 1.00 69.84 386 GLY B CA 1
ATOM 1555 C C . GLY B 1 42 ? 42.571 47.647 42.043 1.00 70.16 386 GLY B C 1
ATOM 1556 O O . GLY B 1 42 ? 42.954 48.545 42.811 1.00 70.33 386 GLY B O 1
ATOM 1557 N N . GLN B 1 43 ? 41.701 46.710 42.400 1.00 70.22 387 GLN B N 1
ATOM 1558 C CA . GLN B 1 43 ? 40.962 46.783 43.643 1.00 70.29 387 GLN B CA 1
ATOM 1559 C C . GLN B 1 43 ? 40.775 45.377 44.166 1.00 69.48 387 GLN B C 1
ATOM 1560 O O . GLN B 1 43 ? 40.429 44.466 43.390 1.00 69.99 387 GLN B O 1
ATOM 1566 N N . ILE B 1 44 ? 40.974 45.208 45.473 1.00 67.60 388 ILE B N 1
ATOM 1567 C CA . ILE B 1 44 ? 40.692 43.947 46.128 1.00 65.69 388 ILE B CA 1
ATOM 1568 C C . ILE B 1 44 ? 39.169 43.875 46.242 1.00 65.29 388 ILE B C 1
ATOM 1569 O O . ILE B 1 44 ? 38.514 44.823 46.660 1.00 64.81 388 ILE B O 1
ATOM 1574 N N . VAL B 1 45 ? 38.627 42.732 45.869 1.00 64.05 389 VAL B N 1
ATOM 1575 C CA . VAL B 1 45 ? 37.239 42.603 45.547 1.00 63.37 389 VAL B CA 1
ATOM 1576 C C . VAL B 1 45 ? 36.659 41.398 46.285 1.00 63.75 389 VAL B C 1
ATOM 1577 O O . VAL B 1 45 ? 35.493 41.413 46.674 1.00 63.74 389 VAL B O 1
ATOM 1581 N N . ASP B 1 46 ? 37.459 40.350 46.490 1.00 63.70 390 ASP B N 1
ATOM 1582 C CA . ASP B 1 46 ? 37.241 39.488 47.675 1.00 63.85 390 ASP B CA 1
ATOM 1583 C C . ASP B 1 46 ? 38.371 38.556 48.066 1.00 61.33 390 ASP B C 1
ATOM 1584 O O . ASP B 1 46 ? 39.476 38.731 47.652 1.00 61.57 390 ASP B O 1
ATOM 1589 N N . GLU B 1 47 ? 38.059 37.582 48.901 1.00 59.32 391 GLU B N 1
ATOM 1590 C CA . GLU B 1 47 ? 39.058 36.925 49.726 1.00 57.03 391 GLU B CA 1
ATOM 1591 C C . GLU B 1 47 ? 38.760 35.467 49.915 1.00 55.47 391 GLU B C 1
ATOM 1592 O O . GLU B 1 47 ? 37.630 35.031 49.827 1.00 55.93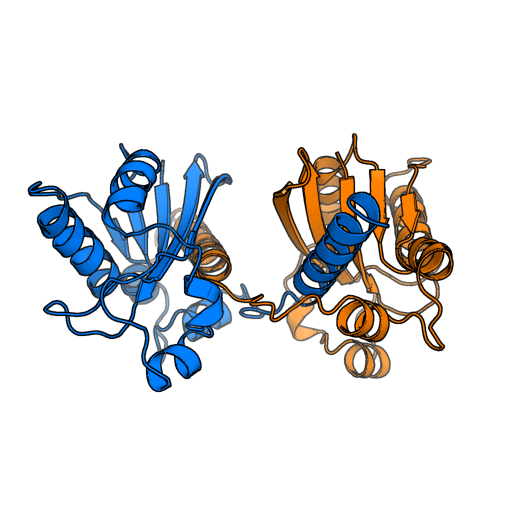 391 GLU B O 1
ATOM 1598 N N . TYR B 1 48 ? 39.809 34.701 50.116 1.00 54.11 392 TYR B N 1
ATOM 1599 C CA . TYR B 1 48 ? 39.691 33.284 50.378 1.00 52.98 392 TYR B CA 1
ATOM 1600 C C . TYR B 1 48 ? 40.769 32.933 51.412 1.00 52.53 392 TYR B C 1
ATOM 1601 O O . TYR B 1 48 ? 41.937 33.313 51.265 1.00 51.54 392 TYR B O 1
ATOM 1610 N N . HIS B 1 49 ? 40.349 32.251 52.469 1.00 52.05 393 HIS B N 1
ATOM 1611 C CA . HIS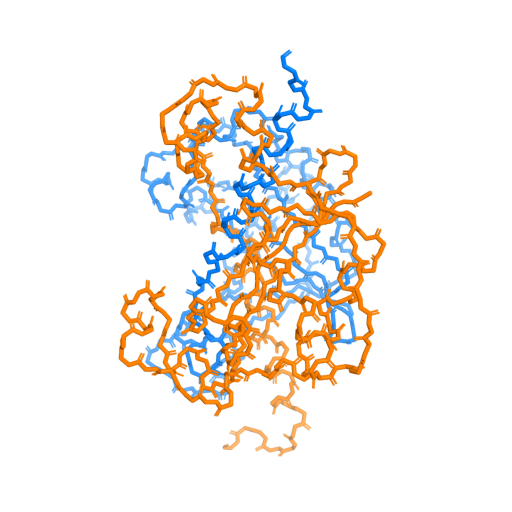 B 1 49 ? 41.265 31.618 53.416 1.00 51.55 393 HIS B CA 1
ATOM 1612 C C . HIS B 1 49 ? 40.711 30.303 53.960 1.00 51.72 393 HIS B C 1
ATOM 1613 O O . HIS B 1 49 ? 39.599 30.301 54.457 1.00 50.35 393 HIS B O 1
ATOM 1620 N N . THR B 1 50 ? 41.492 29.214 53.886 1.00 51.92 394 THR B N 1
ATOM 1621 C CA . THR B 1 50 ? 41.256 28.032 54.745 1.00 52.40 394 THR B CA 1
ATOM 1622 C C . THR B 1 50 ? 42.463 27.291 55.180 1.00 52.36 394 THR B C 1
ATOM 1623 O O . THR B 1 50 ? 43.542 27.321 54.512 1.00 51.75 394 THR B O 1
ATOM 1627 N N . LEU B 1 51 ? 42.224 26.560 56.279 1.00 51.92 395 LEU B N 1
ATOM 1628 C CA . LEU B 1 51 ? 43.121 25.546 56.760 1.00 52.78 395 LEU B CA 1
ATOM 1629 C C . LEU B 1 51 ? 42.702 24.220 56.158 1.00 53.35 395 LEU B C 1
ATOM 1630 O O . LEU B 1 51 ? 41.514 24.009 55.866 1.00 53.81 395 LEU B O 1
ATOM 1635 N N . ILE B 1 52 ? 43.670 23.336 55.949 1.00 53.66 396 ILE B N 1
ATOM 1636 C CA . ILE B 1 52 ? 43.422 22.093 55.265 1.00 53.97 396 ILE B CA 1
ATOM 1637 C C . ILE B 1 52 ? 44.036 20.965 56.047 1.00 55.65 396 ILE B C 1
ATOM 1638 O O . ILE B 1 52 ? 45.249 20.973 56.304 1.00 55.70 396 ILE B O 1
ATOM 1643 N N . LYS B 1 53 ? 43.224 19.998 56.464 1.00 57.86 397 LYS B N 1
ATOM 1644 C CA . LYS B 1 53 ? 43.761 18.809 57.144 1.00 60.60 397 LYS B CA 1
ATOM 1645 C C . LYS B 1 53 ? 44.525 17.800 56.256 1.00 62.49 397 LYS B C 1
ATOM 1646 O O . LYS B 1 53 ? 43.946 17.233 55.331 1.00 62.95 397 LYS B O 1
ATOM 1652 N N . PRO B 1 54 ? 45.812 17.542 56.563 1.00 63.83 398 PRO B N 1
ATOM 1653 C CA . PRO B 1 54 ? 46.674 16.643 55.808 1.00 65.38 398 PRO B CA 1
ATOM 1654 C C . PRO B 1 54 ? 46.401 15.167 56.146 1.00 67.43 398 PRO B C 1
ATOM 1655 O O . PRO B 1 54 ? 46.023 14.862 57.290 1.00 68.69 398 PRO B O 1
ATOM 1659 N N . SER B 1 55 ? 46.556 14.238 55.196 1.00 69.32 399 SER B N 1
ATOM 1660 C CA . SER B 1 55 ? 46.167 12.839 55.512 1.00 70.86 399 SER B CA 1
ATOM 1661 C C . SER B 1 55 ? 47.262 12.253 56.393 1.00 71.77 399 SER B C 1
ATOM 1662 O O . SER B 1 55 ? 46.968 11.505 57.346 1.00 72.20 399 SER B O 1
ATOM 1665 N N . ARG B 1 56 ? 48.510 12.626 56.076 1.00 71.92 400 ARG B N 1
ATOM 1666 C CA . ARG B 1 56 ? 49.636 12.479 56.975 1.00 72.87 400 ARG B CA 1
ATOM 1667 C C . ARG B 1 56 ? 49.590 13.608 58.003 1.00 73.00 400 ARG B C 1
ATOM 1668 O O . ARG B 1 56 ? 49.619 14.790 57.670 1.00 73.11 400 ARG B O 1
ATOM 1676 N N . GLU B 1 57 ? 49.556 13.245 59.265 1.00 73.40 401 GLU B N 1
ATOM 1677 C CA . GLU B 1 57 ? 49.599 14.242 60.313 1.00 73.89 401 GLU B CA 1
ATOM 1678 C C . GLU B 1 57 ? 50.990 14.923 60.400 1.00 73.34 401 GLU B C 1
ATOM 1679 O O . GLU B 1 57 ? 51.994 14.361 59.937 1.00 73.20 401 GLU B O 1
ATOM 1685 N N . ILE B 1 58 ? 51.032 16.117 61.010 1.00 72.25 402 ILE B N 1
ATOM 1686 C CA . ILE B 1 58 ? 52.165 17.036 60.868 1.00 70.87 402 ILE B CA 1
ATOM 1687 C C . ILE B 1 58 ? 53.286 16.778 61.875 1.00 70.00 402 ILE B C 1
ATOM 1688 O O . ILE B 1 58 ? 53.082 16.733 63.083 1.00 70.27 402 ILE B O 1
ATOM 1693 N N . SER B 1 59 ? 54.494 16.627 61.369 1.00 69.33 403 SER B N 1
ATOM 1694 C CA . SER B 1 59 ? 55.667 16.437 62.234 1.00 67.59 403 SER B CA 1
ATOM 1695 C C . SER B 1 59 ? 55.966 17.619 63.176 1.00 67.36 403 SER B C 1
ATOM 1696 O O . SER B 1 59 ? 55.644 18.782 62.856 1.00 65.72 403 SER B O 1
ATOM 1699 N N . ARG B 1 60 ? 56.576 17.296 64.331 1.00 67.48 404 ARG B N 1
ATOM 1700 C CA . ARG B 1 60 ? 57.153 18.291 65.251 1.00 67.88 404 ARG B CA 1
ATOM 1701 C C . ARG B 1 60 ? 57.920 19.375 64.487 1.00 67.68 404 ARG B C 1
ATOM 1702 O O . ARG B 1 60 ? 57.783 20.564 64.785 1.00 68.56 404 ARG B O 1
ATOM 1710 N N . LYS B 1 61 ? 58.723 18.988 63.498 1.00 67.56 405 LYS B N 1
ATOM 1711 C CA . LYS B 1 61 ? 59.505 20.002 62.776 1.00 67.01 405 LYS B CA 1
ATOM 1712 C C . LYS B 1 61 ? 58.622 20.998 62.007 1.00 65.85 405 LYS B C 1
ATOM 1713 O O . LYS B 1 61 ? 58.830 22.209 62.140 1.00 65.61 405 LYS B O 1
ATOM 1719 N N . SER B 1 62 ? 57.671 20.483 61.217 1.00 64.42 406 SER B N 1
ATOM 1720 C CA . SER B 1 62 ? 56.632 21.292 60.537 1.00 64.63 406 SER B CA 1
ATOM 1721 C C . SER B 1 62 ? 55.926 22.344 61.398 1.00 63.58 406 SER B C 1
ATOM 1722 O O . SER B 1 62 ? 55.884 23.536 61.054 1.00 63.78 406 SER B O 1
ATOM 1725 N N . SER B 1 63 ? 55.346 21.909 62.506 1.00 62.10 407 SER B N 1
ATOM 1726 C CA . SER B 1 63 ? 54.667 22.841 63.351 1.00 61.11 407 SER B CA 1
ATOM 1727 C C . SER B 1 63 ? 55.680 23.862 63.754 1.00 61.16 407 SER B C 1
ATOM 1728 O O . SER B 1 63 ? 55.452 25.050 63.574 1.00 61.86 407 SER B O 1
ATOM 1731 N N . GLU B 1 64 ? 56.837 23.414 64.211 1.00 61.40 408 GLU B N 1
ATOM 1732 C CA . GLU B 1 64 ? 57.906 24.358 64.560 1.00 62.26 408 GLU B CA 1
ATOM 1733 C C . GLU B 1 64 ? 58.186 25.456 63.566 1.00 61.67 408 GLU B C 1
ATOM 1734 O O . GLU B 1 64 ? 58.282 26.594 63.960 1.00 62.28 408 GLU B O 1
ATOM 1740 N N . ILE B 1 65 ? 58.316 25.125 62.287 1.00 62.13 409 ILE B N 1
ATOM 1741 C CA . ILE B 1 65 ? 58.544 26.133 61.242 1.00 61.91 409 ILE B CA 1
ATOM 1742 C C . ILE B 1 65 ? 57.272 26.941 60.915 1.00 61.63 409 ILE B C 1
ATOM 1743 O O . ILE B 1 65 ? 57.311 28.173 60.812 1.00 62.46 409 ILE B O 1
ATOM 1748 N N . THR B 1 66 ? 56.143 26.259 60.737 1.00 60.14 410 THR B N 1
ATOM 1749 C CA . THR B 1 66 ? 54.933 26.941 60.262 1.00 58.30 410 THR B CA 1
ATOM 1750 C C . THR B 1 66 ? 54.187 27.666 61.385 1.00 58.02 410 THR B C 1
ATOM 1751 O O . THR B 1 66 ? 53.594 28.715 61.166 1.00 57.64 410 THR B O 1
ATOM 1755 N N . GLY B 1 67 ? 54.231 27.129 62.601 1.00 56.60 411 GLY B N 1
ATOM 1756 C CA . GLY B 1 67 ? 53.406 27.693 63.644 1.00 55.24 411 GLY B CA 1
ATOM 1757 C C . GLY B 1 67 ? 52.082 26.986 63.678 1.00 55.29 411 GLY B C 1
ATOM 1758 O O . GLY B 1 67 ? 51.269 27.203 64.595 1.00 55.93 411 GLY B O 1
ATOM 1759 N N . ILE B 1 68 ? 51.871 26.113 62.702 1.00 54.12 412 ILE B N 1
ATOM 1760 C CA . ILE B 1 68 ? 50.613 25.383 62.573 1.00 54.54 412 ILE B CA 1
ATOM 1761 C C . ILE B 1 68 ? 50.689 24.012 63.266 1.00 54.68 412 ILE B C 1
ATOM 1762 O O . ILE B 1 68 ? 51.515 23.200 62.918 1.00 55.42 412 ILE B O 1
ATOM 1767 N N . THR B 1 69 ? 49.838 23.772 64.252 1.00 54.21 413 THR B N 1
ATOM 1768 C CA . THR B 1 69 ? 49.800 22.499 64.931 1.00 54.69 413 THR B CA 1
ATOM 1769 C C . THR B 1 69 ? 48.651 21.543 64.499 1.00 55.46 413 THR B C 1
ATOM 1770 O O . THR B 1 69 ? 47.599 21.979 63.979 1.00 56.23 413 THR B O 1
ATOM 1774 N N . GLN B 1 70 ? 48.854 20.257 64.739 1.00 54.97 414 GLN B N 1
ATOM 1775 C CA . GLN B 1 70 ? 47.823 19.237 64.582 1.00 56.76 414 GLN B CA 1
ATOM 1776 C C . GLN B 1 70 ? 46.403 19.653 65.113 1.00 57.16 414 GLN B C 1
ATOM 1777 O O . GLN B 1 70 ? 45.381 19.367 64.504 1.00 57.42 414 GLN B O 1
ATOM 1783 N N . GLU B 1 71 ? 46.364 20.340 66.239 1.00 56.89 415 GLU B N 1
ATOM 1784 C CA . GLU B 1 71 ? 45.120 20.733 66.834 1.00 57.14 415 GLU B CA 1
ATOM 1785 C C . GLU B 1 71 ? 44.354 21.741 65.939 1.00 56.41 415 GLU B C 1
ATOM 1786 O O . GLU B 1 71 ? 43.138 21.608 65.788 1.00 56.38 415 GLU B O 1
ATOM 1792 N N . MET B 1 72 ? 45.057 22.703 65.328 1.00 54.98 416 MET B N 1
ATOM 1793 C CA . MET B 1 72 ? 44.411 23.671 64.441 1.00 53.37 416 MET B CA 1
ATOM 1794 C C . MET B 1 72 ? 43.795 23.011 63.187 1.00 56.51 416 MET B C 1
ATOM 1795 O O . MET B 1 72 ? 42.846 23.548 62.618 1.00 57.44 416 MET B O 1
ATOM 1800 N N . LEU B 1 73 ? 44.308 21.845 62.785 1.00 57.46 417 LEU B N 1
ATOM 1801 C CA . LEU B 1 73 ? 43.930 21.215 61.535 1.00 59.13 417 LEU B CA 1
ATOM 1802 C C . LEU B 1 73 ? 42.966 20.077 61.763 1.00 60.16 417 LEU B C 1
ATOM 1803 O O . LEU B 1 73 ? 42.200 19.727 60.873 1.00 59.37 417 LEU B O 1
ATOM 1808 N N . GLU B 1 74 ? 43.031 19.513 62.972 1.00 62.07 418 GLU B N 1
ATOM 1809 C CA . GLU B 1 74 ? 42.253 18.359 63.413 1.00 63.46 418 GLU B CA 1
ATOM 1810 C C . GLU B 1 74 ? 40.788 18.375 62.997 1.00 64.22 418 GLU B C 1
ATOM 1811 O O . GLU B 1 74 ? 40.194 17.353 62.688 1.00 64.98 418 GLU B O 1
ATOM 1817 N N . ASN B 1 75 ? 40.171 19.525 62.970 1.00 65.36 419 ASN B N 1
ATOM 1818 C CA . ASN B 1 75 ? 38.779 19.491 62.628 1.00 65.87 419 ASN B CA 1
ATOM 1819 C C . ASN B 1 75 ? 38.511 20.015 61.209 1.00 64.99 419 ASN B C 1
ATOM 1820 O O . ASN B 1 75 ? 37.360 20.234 60.835 1.00 65.42 419 ASN B O 1
ATOM 1825 N N . LYS B 1 76 ? 39.550 20.174 60.384 1.00 63.54 420 LYS B N 1
ATOM 1826 C CA . LYS B 1 76 ? 39.347 20.849 59.088 1.00 62.19 420 LYS B CA 1
ATOM 1827 C C . LYS B 1 76 ? 39.229 19.916 57.886 1.00 62.20 420 LYS B C 1
ATOM 1828 O O . LYS B 1 76 ? 39.703 18.779 57.932 1.00 61.65 420 LYS B O 1
ATOM 1834 N N . ARG B 1 77 ? 38.611 20.425 56.812 1.00 62.07 421 ARG B N 1
ATOM 1835 C CA . ARG B 1 77 ? 38.383 19.680 55.554 1.00 63.05 421 ARG B CA 1
ATOM 1836 C C . ARG B 1 77 ? 39.673 19.079 54.947 1.00 63.11 421 ARG B C 1
ATOM 1837 O O . ARG B 1 77 ? 40.759 19.283 55.476 1.00 62.19 421 ARG B O 1
ATOM 1845 N N . SER B 1 78 ? 39.536 18.346 53.837 1.00 64.19 422 SER B N 1
ATOM 1846 C CA . SER B 1 78 ? 40.698 17.823 53.057 1.00 65.03 422 SER B CA 1
ATOM 1847 C C . SER B 1 78 ? 40.882 18.553 51.754 1.00 65.11 422 SER B C 1
ATOM 1848 O O . SER B 1 78 ? 39.995 19.294 51.322 1.00 65.87 422 SER B O 1
ATOM 1851 N N . ILE B 1 79 ? 42.016 18.342 51.099 1.00 65.69 423 ILE B N 1
ATOM 1852 C CA . ILE B 1 79 ? 42.207 18.987 49.797 1.00 66.08 423 ILE B CA 1
ATOM 1853 C C . ILE B 1 79 ? 41.211 18.460 48.810 1.00 66.93 423 ILE B C 1
ATOM 1854 O O . ILE B 1 79 ? 40.802 19.222 47.906 1.00 67.98 423 ILE B O 1
ATOM 1859 N N . GLU B 1 80 ? 40.845 17.179 48.961 1.00 66.91 424 GLU B N 1
ATOM 1860 C CA . GLU B 1 80 ? 39.767 16.583 48.157 1.00 67.28 424 GLU B CA 1
ATOM 1861 C C . GLU B 1 80 ? 38.529 17.482 48.188 1.00 67.19 424 GLU B C 1
ATOM 1862 O O . GLU B 1 80 ? 37.896 17.678 47.156 1.00 68.16 424 GLU B O 1
ATOM 1868 N N . GLU B 1 81 ? 38.209 18.067 49.341 1.00 66.75 425 GLU B N 1
ATOM 1869 C CA . GLU B 1 81 ? 37.041 18.974 49.431 1.00 66.57 425 GLU B CA 1
ATOM 1870 C C . GLU B 1 81 ? 37.369 20.450 49.260 1.00 65.10 425 GLU B C 1
ATOM 1871 O O . GLU B 1 81 ? 36.503 21.221 48.821 1.00 64.27 425 GLU B O 1
ATOM 1877 N N . VAL B 1 82 ? 38.592 20.856 49.631 1.00 64.12 426 VAL B N 1
ATOM 1878 C CA . VAL B 1 82 ? 38.988 22.270 49.503 1.00 62.77 426 VAL B CA 1
ATOM 1879 C C . VAL B 1 82 ? 39.430 22.635 48.100 1.00 62.81 426 VAL B C 1
ATOM 1880 O O . VAL B 1 82 ? 39.052 23.698 47.610 1.00 62.69 426 VAL B O 1
ATOM 1884 N N . LEU B 1 83 ? 40.225 21.776 47.446 1.00 63.23 427 LEU B N 1
ATOM 1885 C CA . LEU B 1 83 ? 40.686 22.101 46.082 1.00 64.05 427 LEU B CA 1
ATOM 1886 C C . LEU B 1 83 ? 39.588 22.541 45.108 1.00 64.27 427 LEU B C 1
ATOM 1887 O O . LEU B 1 83 ? 39.711 23.605 44.518 1.00 65.21 427 LEU B O 1
ATOM 1892 N N . PRO B 1 84 ? 38.493 21.750 44.950 1.00 64.24 428 PRO B N 1
ATOM 1893 C CA . PRO B 1 84 ? 37.450 22.207 44.018 1.00 63.73 428 PRO B CA 1
ATOM 1894 C C . PRO B 1 84 ? 36.914 23.562 44.402 1.00 62.64 428 PRO B C 1
ATOM 1895 O O . PRO B 1 84 ? 36.653 24.395 43.554 1.00 62.11 428 PRO B O 1
ATOM 1899 N N . GLU B 1 85 ? 36.796 23.801 45.696 1.00 62.32 429 GLU B N 1
ATOM 1900 C CA . GLU B 1 85 ? 36.335 25.101 46.149 1.00 61.45 429 GLU B CA 1
ATOM 1901 C C . GLU B 1 85 ? 37.322 26.233 45.820 1.00 60.61 429 GLU B C 1
ATOM 1902 O O . GLU B 1 85 ? 36.908 27.339 45.455 1.00 59.82 429 GLU B O 1
ATOM 1908 N N . PHE B 1 86 ? 38.624 25.962 45.924 1.00 59.98 430 PHE B N 1
ATOM 1909 C CA . PHE B 1 86 ? 39.593 27.036 45.641 1.00 59.35 430 PHE B CA 1
ATOM 1910 C C . PHE B 1 86 ? 39.623 27.373 44.142 1.00 59.29 430 PHE B C 1
ATOM 1911 O O . PHE B 1 86 ? 39.625 28.541 43.759 1.00 58.60 430 PHE B O 1
ATOM 1919 N N . LEU B 1 87 ? 39.609 26.319 43.326 1.00 60.16 431 LEU B N 1
ATOM 1920 C CA . LEU B 1 87 ? 39.469 26.383 41.848 1.00 60.89 431 LEU B CA 1
ATOM 1921 C C . LEU B 1 87 ? 38.312 27.186 41.359 1.00 60.96 431 LEU B C 1
ATOM 1922 O O . LEU B 1 87 ? 38.439 27.849 40.339 1.00 62.73 431 LEU B O 1
ATOM 1927 N N . GLY B 1 88 ? 37.188 27.123 42.069 1.00 61.16 432 GLY B N 1
ATOM 1928 C CA . GLY B 1 88 ? 35.992 27.893 41.748 1.00 61.49 432 GLY B CA 1
ATOM 1929 C C . GLY B 1 88 ? 36.187 29.326 42.145 1.00 62.25 432 GLY B C 1
ATOM 1930 O O . GLY B 1 88 ? 35.571 30.213 41.564 1.00 62.93 432 GLY B O 1
ATOM 1931 N N . PHE B 1 89 ? 37.045 29.559 43.142 1.00 62.60 433 PHE B N 1
ATOM 1932 C CA . PHE B 1 89 ? 37.571 30.917 43.433 1.00 62.38 433 PHE B CA 1
ATOM 1933 C C . PHE B 1 89 ? 38.434 31.543 42.304 1.00 63.66 433 PHE B C 1
ATOM 1934 O O . PHE B 1 89 ? 38.391 32.764 42.115 1.00 63.03 433 PHE B O 1
ATOM 1942 N N . LEU B 1 90 ? 39.203 30.741 41.554 1.00 66.19 434 LEU B N 1
ATOM 1943 C CA . LEU B 1 90 ? 39.819 31.244 40.293 1.00 68.76 434 LEU B CA 1
ATOM 1944 C C . LEU B 1 90 ? 38.988 30.953 39.018 1.00 71.37 434 LEU B C 1
ATOM 1945 O O . LEU B 1 90 ? 38.040 31.684 38.607 1.00 71.95 434 LEU B O 1
ATOM 1950 N N . GLU B 1 91 ? 39.355 29.842 38.379 1.00 73.60 435 GLU B N 1
ATOM 1951 C CA . GLU B 1 91 ? 39.061 29.647 36.981 1.00 73.63 435 GLU B CA 1
ATOM 1952 C C . GLU B 1 91 ? 39.715 30.783 36.249 1.00 73.05 435 GLU B C 1
ATOM 1953 O O . GLU B 1 91 ? 40.904 30.683 35.984 1.00 75.16 435 GLU B O 1
ATOM 1959 N N . ASP B 1 92 ? 39.008 31.877 35.948 1.00 70.95 436 ASP B N 1
ATOM 1960 C CA . ASP B 1 92 ? 39.545 32.767 34.893 1.00 69.70 436 ASP B CA 1
ATOM 1961 C C . ASP B 1 92 ? 40.979 33.355 35.152 1.00 67.50 436 ASP B C 1
ATOM 1962 O O . ASP B 1 92 ? 41.627 33.883 34.234 1.00 68.43 436 ASP B O 1
ATOM 1967 N N . SER B 1 93 ? 41.482 33.236 36.372 1.00 64.24 437 SER B N 1
ATOM 1968 C CA . SER B 1 93 ? 42.386 34.274 36.906 1.00 61.69 437 SER B CA 1
ATOM 1969 C C . SER B 1 93 ? 43.906 34.112 36.662 1.00 59.59 437 SER B C 1
ATOM 1970 O O . SER B 1 93 ? 44.441 33.016 36.787 1.00 56.83 437 SER B O 1
ATOM 1973 N N . ILE B 1 94 ? 44.583 35.216 36.330 1.00 58.00 438 ILE B N 1
ATOM 1974 C CA . ILE B 1 94 ? 46.056 35.219 36.369 1.00 56.77 438 ILE B CA 1
ATOM 1975 C C . ILE B 1 94 ? 46.481 35.065 37.835 1.00 56.39 438 ILE B C 1
ATOM 1976 O O . ILE B 1 94 ? 46.088 35.862 38.684 1.00 55.48 438 ILE B O 1
ATOM 1981 N N . ILE B 1 95 ? 47.258 34.028 38.130 1.00 55.59 439 ILE B N 1
ATOM 1982 C CA . ILE B 1 95 ? 47.884 33.877 39.435 1.00 55.75 439 ILE B CA 1
ATOM 1983 C C . ILE B 1 95 ? 49.035 34.882 39.696 1.00 55.52 439 ILE B C 1
ATOM 1984 O O . ILE B 1 95 ? 49.767 35.286 38.784 1.00 55.71 439 ILE B O 1
ATOM 1989 N N . VAL B 1 96 ? 49.144 35.316 40.954 1.00 55.23 440 VAL B N 1
ATOM 1990 C CA . VAL B 1 96 ? 50.159 36.257 41.430 1.00 53.98 440 VAL B CA 1
ATOM 1991 C C . VAL B 1 96 ? 50.587 35.734 42.799 1.00 53.74 440 VAL B C 1
ATOM 1992 O O . VAL B 1 96 ? 49.747 35.405 43.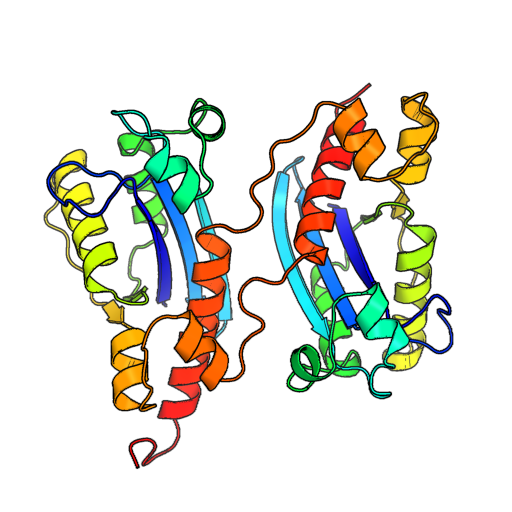619 1.00 54.64 440 VAL B O 1
ATOM 1996 N N . ALA B 1 97 ? 51.885 35.584 43.026 1.00 52.79 441 ALA B N 1
ATOM 1997 C CA . ALA B 1 97 ? 52.395 35.117 44.301 1.00 52.59 441 ALA B CA 1
ATOM 1998 C C . ALA B 1 97 ? 53.783 35.709 44.399 1.00 52.35 441 ALA B C 1
ATOM 1999 O O . ALA B 1 97 ? 54.370 36.019 43.349 1.00 52.40 441 ALA B O 1
ATOM 2001 N N . HIS B 1 98 ? 54.303 35.862 45.622 1.00 52.20 442 HIS B N 1
ATOM 2002 C CA . HIS B 1 98 ? 55.735 36.124 45.810 1.00 54.22 442 HIS B CA 1
ATOM 2003 C C . HIS B 1 98 ? 56.521 34.855 45.644 1.00 55.34 442 HIS B C 1
ATOM 2004 O O . HIS B 1 98 ? 56.367 33.933 46.436 1.00 53.89 442 HIS B O 1
ATOM 2011 N N . ASN B 1 99 ? 57.364 34.796 44.608 1.00 58.92 443 ASN B N 1
ATOM 2012 C CA . ASN B 1 99 ? 58.155 33.564 44.311 1.00 61.92 443 ASN B CA 1
ATOM 2013 C C . ASN B 1 99 ? 57.188 32.489 43.877 1.00 63.36 443 ASN B C 1
ATOM 2014 O O . ASN B 1 99 ? 57.082 31.430 44.504 1.00 65.06 443 ASN B O 1
ATOM 2019 N N . ALA B 1 100 ? 56.429 32.785 42.827 1.00 65.17 444 ALA B N 1
ATOM 2020 C CA . ALA B 1 100 ? 55.226 32.012 42.516 1.00 66.40 444 ALA B CA 1
ATOM 2021 C C . ALA B 1 100 ? 55.559 30.613 42.076 1.00 67.54 444 ALA B C 1
ATOM 2022 O O . ALA B 1 100 ? 54.688 29.744 42.053 1.00 68.38 444 ALA B O 1
ATOM 2024 N N . ASN B 1 101 ? 56.810 30.400 41.703 1.00 67.91 445 ASN B N 1
ATOM 2025 C CA . ASN B 1 101 ? 57.222 29.129 41.152 1.00 69.59 445 ASN B CA 1
ATOM 2026 C C . ASN B 1 101 ? 56.918 27.919 42.031 1.00 68.99 445 ASN B C 1
ATOM 2027 O O . ASN B 1 101 ? 56.639 26.840 41.534 1.00 68.71 445 ASN B O 1
ATOM 2032 N N . PHE B 1 102 ? 57.019 28.147 43.340 1.00 69.24 446 PHE B N 1
ATOM 2033 C CA . PHE B 1 102 ? 56.943 27.166 44.401 1.00 69.03 446 PHE B CA 1
ATOM 2034 C C . PHE B 1 102 ? 55.485 26.869 44.724 1.00 69.41 446 PHE B C 1
ATOM 2035 O O . PHE B 1 102 ? 55.082 25.711 44.767 1.00 69.49 446 PHE B O 1
ATOM 2043 N N . ASP B 1 103 ? 54.684 27.907 44.922 1.00 69.70 447 ASP B N 1
ATOM 2044 C CA . ASP B 1 103 ? 53.311 27.700 45.291 1.00 70.53 447 ASP B CA 1
ATOM 2045 C C . ASP B 1 103 ? 52.670 27.047 44.085 1.00 71.21 447 ASP B C 1
ATOM 2046 O O . ASP B 1 103 ? 51.920 26.069 44.212 1.00 71.27 447 ASP B O 1
ATOM 2051 N N . TYR B 1 104 ? 53.052 27.540 42.912 1.00 71.54 448 TYR B N 1
ATOM 2052 C CA . TYR B 1 104 ? 52.465 27.114 41.663 1.00 71.59 448 TYR B CA 1
ATOM 2053 C C . TYR B 1 104 ? 52.743 25.654 41.386 1.00 71.21 448 TYR B C 1
ATOM 2054 O O . TYR B 1 104 ? 51.833 24.912 41.044 1.00 70.08 448 TYR B O 1
ATOM 2063 N N . ARG B 1 105 ? 54.001 25.246 41.526 1.00 71.39 449 ARG B N 1
ATOM 2064 C CA . ARG B 1 105 ? 54.335 23.818 41.487 1.00 71.71 449 ARG B CA 1
ATOM 2065 C C . ARG B 1 105 ? 53.326 23.066 42.354 1.00 71.34 449 ARG B C 1
ATOM 2066 O O . ARG B 1 105 ? 52.564 22.264 41.836 1.00 72.83 449 ARG B O 1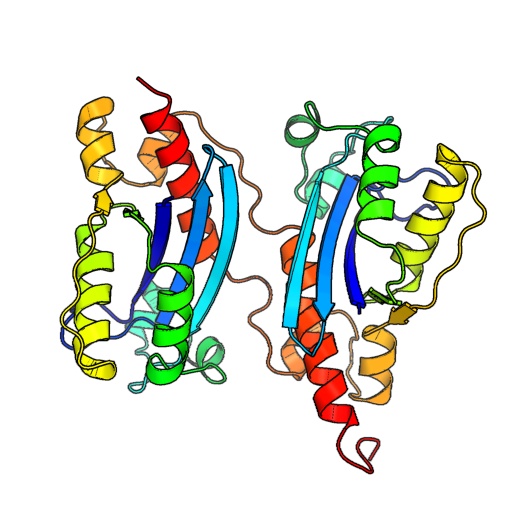
ATOM 2074 N N . PHE B 1 106 ? 53.267 23.380 43.655 1.00 70.19 450 PHE B N 1
ATOM 2075 C CA . PHE B 1 106 ? 52.375 22.688 44.576 1.00 68.41 450 PHE B CA 1
ATOM 2076 C C . PHE B 1 106 ? 50.948 22.700 44.056 1.00 67.64 450 PHE B C 1
ATOM 2077 O O . PHE B 1 106 ? 50.250 21.721 44.163 1.00 67.40 450 PHE B O 1
ATOM 2085 N N . LEU B 1 107 ? 50.507 23.810 43.500 1.00 67.46 451 LEU B N 1
ATOM 2086 C CA . LEU B 1 107 ? 49.139 23.864 43.029 1.00 67.97 451 LEU B CA 1
ATOM 2087 C C . LEU B 1 107 ? 48.842 22.817 41.928 1.00 69.50 451 LEU B C 1
ATOM 2088 O O . LEU B 1 107 ? 47.947 21.973 42.105 1.00 69.40 451 LEU B O 1
ATOM 2093 N N . ARG B 1 108 ? 49.586 22.866 40.814 1.00 70.73 452 ARG B N 1
ATOM 2094 C CA . ARG B 1 108 ? 49.263 22.014 39.667 1.00 72.60 452 ARG B CA 1
ATOM 2095 C C . ARG B 1 108 ? 49.481 20.520 39.980 1.00 72.40 452 ARG B C 1
ATOM 2096 O O . ARG B 1 108 ? 48.683 19.693 39.568 1.00 72.44 452 ARG B O 1
ATOM 2104 N N . LEU B 1 109 ? 50.495 20.190 40.774 1.00 72.33 453 LEU B N 1
ATOM 2105 C CA . LEU B 1 109 ? 50.633 18.827 41.257 1.00 72.70 453 LEU B CA 1
ATOM 2106 C C . LEU B 1 109 ? 49.382 18.291 41.947 1.00 72.98 453 LEU B C 1
ATOM 2107 O O . LEU B 1 109 ? 49.008 17.117 41.740 1.00 74.04 453 LEU B O 1
ATOM 2112 N N . TRP B 1 110 ? 48.743 19.131 42.764 1.00 71.73 454 TRP B N 1
ATOM 2113 C CA . TRP B 1 110 ? 47.665 18.671 43.609 1.00 70.99 454 TRP B CA 1
ATOM 2114 C C . TRP B 1 110 ? 46.369 18.717 42.865 1.00 71.94 454 TRP B C 1
ATOM 2115 O O . TRP B 1 110 ? 45.393 18.080 43.265 1.00 72.40 454 TRP B O 1
ATOM 2126 N N . ILE B 1 111 ? 46.346 19.448 41.765 1.00 72.75 455 ILE B N 1
ATOM 2127 C CA . ILE B 1 111 ? 45.169 19.379 40.914 1.00 74.04 455 ILE B CA 1
ATOM 2128 C C . ILE B 1 111 ? 45.193 18.027 40.189 1.00 74.80 455 ILE B C 1
ATOM 2129 O O . ILE B 1 111 ? 44.171 17.378 40.065 1.00 74.45 455 ILE B O 1
ATOM 2134 N N . LYS B 1 112 ? 46.381 17.618 39.759 1.00 76.17 456 LYS B N 1
ATOM 2135 C CA . LYS B 1 112 ? 46.607 16.323 39.136 1.00 77.69 456 LYS B CA 1
ATOM 2136 C C . LYS B 1 112 ? 46.177 15.239 40.108 1.00 77.79 456 LYS B C 1
ATOM 2137 O O . LYS B 1 112 ? 45.106 14.673 39.966 1.00 77.68 456 LYS B O 1
ATOM 2143 N N . LYS B 1 113 ? 47.028 15.018 41.108 1.00 78.66 457 LYS B N 1
ATOM 2144 C CA . LYS B 1 113 ? 46.926 13.993 42.158 1.00 79.18 457 LYS B CA 1
ATOM 2145 C C . LYS B 1 113 ? 45.535 13.661 42.674 1.00 79.77 457 LYS B C 1
ATOM 2146 O O . LYS B 1 113 ? 45.276 12.489 42.974 1.00 80.11 457 LYS B O 1
ATOM 2152 N N . VAL B 1 114 ? 44.672 14.681 42.819 1.00 80.32 458 VAL B N 1
ATOM 2153 C CA . VAL B 1 114 ? 43.305 14.489 43.333 1.00 80.99 458 VAL B CA 1
ATOM 2154 C C . VAL B 1 114 ? 42.186 14.750 42.324 1.00 81.66 458 VAL B C 1
ATOM 2155 O O . VAL B 1 114 ? 41.129 14.130 42.409 1.00 82.60 458 VAL B O 1
ATOM 2159 N N . MET B 1 115 ? 42.377 15.686 41.409 1.00 82.07 459 MET B N 1
ATOM 2160 C CA . MET B 1 115 ? 41.293 16.049 40.507 1.00 82.73 459 MET B CA 1
ATOM 2161 C C . MET B 1 115 ? 41.464 15.405 39.125 1.00 83.42 459 MET B C 1
ATOM 2162 O O . MET B 1 115 ? 40.605 15.591 38.254 1.00 83.81 459 MET B O 1
ATOM 2167 N N . GLY B 1 116 ? 42.556 14.650 38.932 1.00 83.76 460 GLY B N 1
ATOM 2168 C CA . GLY B 1 116 ? 42.869 14.016 37.638 1.00 84.57 460 GLY B CA 1
ATOM 2169 C C . GLY B 1 116 ? 43.472 14.966 36.598 1.00 85.11 460 GLY B C 1
ATOM 2170 O O . GLY B 1 116 ? 44.426 14.604 35.877 1.00 85.17 460 GLY B O 1
ATOM 2171 N N . LEU B 1 117 ? 42.912 16.184 36.547 1.00 85.33 461 LEU B N 1
ATOM 2172 C CA . LEU B 1 117 ? 43.253 17.258 35.595 1.00 85.24 461 LEU B CA 1
ATOM 2173 C C . LEU B 1 117 ? 44.748 17.530 35.334 1.00 84.87 461 LEU B C 1
ATOM 2174 O O . LEU B 1 117 ? 45.613 17.379 36.211 1.00 84.53 461 LEU B O 1
ATOM 2179 N N . ASP B 1 118 ? 45.013 17.909 34.089 1.00 84.39 462 ASP B N 1
ATOM 2180 C CA . ASP B 1 118 ? 46.267 18.487 33.667 1.00 83.67 462 ASP B CA 1
ATOM 2181 C C . ASP B 1 118 ? 45.946 19.976 33.676 1.00 82.72 462 ASP B C 1
ATOM 2182 O O . ASP B 1 118 ? 45.004 20.412 33.006 1.00 82.21 462 ASP B O 1
ATOM 2187 N N . TRP B 1 119 ? 46.696 20.746 34.468 1.00 81.35 463 TRP B N 1
ATOM 2188 C CA . TRP B 1 119 ? 46.354 22.153 34.731 1.00 79.53 463 TRP B CA 1
ATOM 2189 C C . TRP B 1 119 ? 47.524 23.113 34.495 1.00 78.30 463 TRP B C 1
ATOM 2190 O O . TRP B 1 119 ? 48.661 22.812 34.880 1.00 78.83 463 TRP B O 1
ATOM 2201 N N . GLU B 1 120 ? 47.231 24.265 33.884 1.00 76.00 464 GLU B N 1
ATOM 2202 C CA . GLU B 1 120 ? 48.216 25.311 33.650 1.00 74.19 464 GLU B CA 1
ATOM 2203 C C . GLU B 1 120 ? 47.538 26.662 33.662 1.00 72.47 464 GLU B C 1
ATOM 2204 O O . GLU B 1 120 ? 46.445 26.811 33.123 1.00 72.71 464 GLU B O 1
ATOM 2210 N N . ARG B 1 121 ? 48.182 27.660 34.253 1.00 70.03 465 ARG B N 1
ATOM 2211 C CA . ARG B 1 121 ? 47.635 29.021 34.263 1.00 67.95 465 ARG B CA 1
ATOM 2212 C C . ARG B 1 121 ? 48.788 30.000 34.354 1.00 66.26 465 ARG B C 1
ATOM 2213 O O . ARG B 1 121 ? 49.753 29.726 35.037 1.00 66.36 465 ARG B O 1
ATOM 2221 N N . PRO B 1 122 ? 48.709 31.134 33.647 1.00 65.20 466 PRO B N 1
ATOM 2222 C CA . PRO B 1 122 ? 49.840 32.069 33.683 1.00 63.89 466 PRO B CA 1
ATOM 2223 C C . PRO B 1 122 ? 49.955 32.839 35.014 1.00 63.15 466 PRO B C 1
ATOM 2224 O O . PRO B 1 122 ? 48.944 33.235 35.607 1.00 63.04 466 PRO B O 1
ATOM 2228 N N . TYR B 1 123 ? 51.176 33.031 35.497 1.00 62.62 467 TYR B N 1
ATOM 2229 C CA . TYR B 1 123 ? 51.346 33.709 36.768 1.00 61.73 467 TYR B CA 1
ATOM 2230 C C . TYR B 1 123 ? 52.300 34.877 36.693 1.00 60.32 467 TYR B C 1
ATOM 2231 O O . TYR B 1 123 ? 53.141 34.927 35.803 1.00 59.44 467 TYR B O 1
ATOM 2240 N N . ILE B 1 124 ? 52.119 35.838 37.606 1.00 58.61 468 ILE B N 1
ATOM 2241 C CA . ILE B 1 124 ? 53.054 36.942 37.769 1.00 57.26 468 ILE B CA 1
ATOM 2242 C C . ILE B 1 124 ? 53.788 36.774 39.113 1.00 57.71 468 ILE B C 1
ATOM 2243 O O . ILE B 1 124 ? 53.166 36.663 40.174 1.00 57.48 468 ILE B O 1
ATOM 2248 N N . ASP B 1 125 ? 55.108 36.725 39.046 1.00 57.16 469 ASP B N 1
ATOM 2249 C CA . ASP B 1 125 ? 55.922 36.465 40.199 1.00 56.70 469 ASP B CA 1
ATOM 2250 C C . ASP B 1 125 ? 56.482 37.786 40.727 1.00 56.68 469 ASP B C 1
ATOM 2251 O O . ASP B 1 125 ? 57.539 38.237 40.231 1.00 57.44 469 ASP B O 1
ATOM 2256 N N . THR B 1 126 ? 55.814 38.385 41.725 1.00 55.43 470 THR B N 1
ATOM 2257 C CA . THR B 1 126 ? 56.327 39.598 42.390 1.00 55.14 470 THR B CA 1
ATOM 2258 C C . THR B 1 126 ? 57.841 39.531 42.728 1.00 54.16 470 THR B C 1
ATOM 2259 O O . THR B 1 126 ? 58.545 40.564 42.648 1.00 54.12 470 THR B O 1
ATOM 2263 N N . LEU B 1 127 ? 58.363 38.355 43.051 1.00 53.85 471 LEU B N 1
ATOM 2264 C CA . LEU B 1 127 ? 59.819 38.297 43.380 1.00 55.28 471 LEU B CA 1
ATOM 2265 C C . LEU B 1 127 ? 60.613 38.726 42.132 1.00 55.59 471 LEU B C 1
ATOM 2266 O O . LEU B 1 127 ? 61.317 39.766 42.133 1.00 56.21 471 LEU B O 1
ATOM 2271 N N . ALA B 1 128 ? 60.396 37.991 41.048 1.00 55.81 472 ALA B N 1
ATOM 2272 C CA . ALA B 1 128 ? 61.018 38.292 39.749 1.00 56.12 472 ALA B CA 1
ATOM 2273 C C . ALA B 1 128 ? 60.717 39.698 39.247 1.00 56.44 472 ALA B C 1
ATOM 2274 O O . ALA B 1 128 ? 61.629 40.385 38.789 1.00 56.02 472 ALA B O 1
ATOM 2276 N N . LEU B 1 129 ? 59.451 40.136 39.309 1.00 56.79 473 LEU B N 1
ATOM 2277 C CA . LEU B 1 129 ? 59.167 41.517 38.941 1.00 56.84 473 LEU B CA 1
ATOM 2278 C C . LEU B 1 129 ? 60.025 42.452 39.795 1.00 57.09 473 LEU B C 1
ATOM 2279 O O . LEU B 1 129 ? 60.678 43.312 39.274 1.00 57.92 473 LEU B O 1
ATOM 2284 N N . ALA B 1 130 ? 60.028 42.282 41.109 1.00 57.72 474 ALA B N 1
ATOM 2285 C CA . ALA B 1 130 ? 60.764 43.216 41.974 1.00 58.05 474 ALA B CA 1
ATOM 2286 C C . ALA B 1 130 ? 62.260 43.304 41.632 1.00 58.04 474 ALA B C 1
ATOM 2287 O O . ALA B 1 130 ? 62.855 44.355 41.806 1.00 58.38 474 ALA B O 1
ATOM 2289 N N . LYS B 1 131 ? 62.858 42.208 41.164 1.00 57.72 475 LYS B N 1
ATOM 2290 C CA . LYS B 1 131 ? 64.239 42.231 40.658 1.00 57.88 475 LYS B CA 1
ATOM 2291 C C . LYS B 1 131 ? 64.441 43.088 39.409 1.00 58.75 475 LYS B C 1
ATOM 2292 O O . LYS B 1 131 ? 65.577 43.510 39.123 1.00 58.32 475 LYS B O 1
ATOM 2298 N N . SER B 1 132 ? 63.346 43.340 38.685 1.00 59.79 476 SER B N 1
ATOM 2299 C CA . SER B 1 132 ? 63.348 44.130 37.443 1.00 61.22 476 SER B CA 1
ATOM 2300 C C . SER B 1 132 ? 63.218 45.580 37.751 1.00 62.00 476 SER B C 1
ATOM 2301 O O . SER B 1 132 ? 63.673 46.413 36.984 1.00 62.91 476 SER B O 1
ATOM 2304 N N . LEU B 1 133 ? 62.528 45.886 38.844 1.00 62.46 477 LEU B N 1
ATOM 2305 C CA . LEU B 1 133 ? 62.192 47.249 39.130 1.00 62.64 477 LEU B CA 1
ATOM 2306 C C . LEU B 1 133 ? 62.977 47.887 40.264 1.00 63.65 477 LEU B C 1
ATOM 2307 O O . LEU B 1 133 ? 63.028 49.110 40.309 1.00 64.22 477 LEU B O 1
ATOM 2312 N N . LEU B 1 134 ? 63.634 47.105 41.132 1.00 64.88 478 LEU B N 1
ATOM 2313 C CA . LEU B 1 134 ? 64.108 47.672 42.404 1.00 66.91 478 LEU B CA 1
ATOM 2314 C C . LEU B 1 134 ? 65.556 47.974 42.778 1.00 68.89 478 LEU B C 1
ATOM 2315 O O . LEU B 1 134 ? 65.815 49.099 43.270 1.00 70.25 478 LEU B O 1
ATOM 2320 N N . LYS B 1 135 ? 66.496 47.034 42.645 1.00 70.54 479 LYS B N 1
ATOM 2321 C CA . LYS B 1 135 ? 67.883 47.301 43.166 1.00 71.28 479 LYS B CA 1
ATOM 2322 C C . LYS B 1 135 ? 67.819 47.143 44.651 1.00 70.76 479 LYS B C 1
ATOM 2323 O O . LYS B 1 135 ? 67.601 48.089 45.392 1.00 70.85 479 LYS B O 1
ATOM 2329 N N . LEU B 1 136 ? 68.025 45.930 45.090 1.00 70.89 480 LEU B N 1
ATOM 2330 C CA . LEU B 1 136 ? 67.834 45.598 46.469 1.00 71.04 480 LEU B CA 1
ATOM 2331 C C . LEU B 1 136 ? 68.838 44.488 46.658 1.00 70.95 480 LEU B C 1
ATOM 2332 O O . LEU B 1 136 ? 69.457 44.066 45.698 1.00 70.85 480 LEU B O 1
ATOM 2337 N N . ARG B 1 137 ? 69.009 43.983 47.867 1.00 71.34 481 ARG B N 1
ATOM 2338 C CA . ARG B 1 137 ? 70.025 42.953 48.044 1.00 71.90 481 ARG B CA 1
ATOM 2339 C C . ARG B 1 137 ? 69.431 41.613 48.475 1.00 70.44 481 ARG B C 1
ATOM 2340 O O . ARG B 1 137 ? 69.940 40.558 48.108 1.00 70.47 481 ARG B O 1
ATOM 2348 N N . SER B 1 138 ? 68.339 41.680 49.243 1.00 69.60 482 SER B N 1
ATOM 2349 C CA . SER B 1 138 ? 67.419 40.547 49.509 1.00 67.69 482 SER B CA 1
ATOM 2350 C C . SER B 1 138 ? 66.102 40.910 48.796 1.00 65.60 482 SER B C 1
ATOM 2351 O O . SER B 1 138 ? 65.752 42.097 48.714 1.00 65.36 482 SER B O 1
ATOM 2354 N N . TYR B 1 139 ? 65.389 39.938 48.242 1.00 62.69 483 TYR B N 1
ATOM 2355 C CA . TYR B 1 139 ? 64.134 40.313 47.572 1.00 60.52 483 TYR B CA 1
ATOM 2356 C C . TYR B 1 139 ? 62.874 39.732 48.264 1.00 59.82 483 TYR B C 1
ATOM 2357 O O . TYR B 1 139 ? 61.795 39.645 47.666 1.00 59.56 483 TYR B O 1
ATOM 2366 N N . SER B 1 140 ? 63.047 39.378 49.546 1.00 58.77 484 SER B N 1
ATOM 2367 C CA . SER B 1 140 ? 61.971 39.068 50.498 1.00 57.34 484 SER B CA 1
ATOM 2368 C C . SER B 1 140 ? 60.761 39.943 50.307 1.00 56.60 484 SER B C 1
ATOM 2369 O O . SER B 1 140 ? 60.885 41.072 49.811 1.00 56.51 484 SER B O 1
ATOM 2372 N N . LEU B 1 141 ? 59.616 39.465 50.781 1.00 55.40 485 LEU B N 1
ATOM 2373 C CA . LEU B 1 141 ? 58.418 40.301 50.811 1.00 55.17 485 LEU B CA 1
ATOM 2374 C C . LEU B 1 141 ? 58.637 41.514 51.737 1.00 55.28 485 LEU B C 1
ATOM 2375 O O . LEU B 1 141 ? 58.347 42.668 51.363 1.00 53.02 485 LEU B O 1
ATOM 2380 N N . ASP B 1 142 ? 59.250 41.251 52.903 1.00 57.11 486 ASP B N 1
ATOM 2381 C CA . ASP B 1 142 ? 59.600 42.317 53.884 1.00 58.47 486 ASP B CA 1
ATOM 2382 C C . ASP B 1 142 ? 60.553 43.386 53.302 1.00 58.47 486 ASP B C 1
ATOM 2383 O O . ASP B 1 142 ? 60.316 44.577 53.511 1.00 58.24 486 ASP B O 1
ATOM 2388 N N . SER B 1 143 ? 61.567 42.993 52.514 1.00 58.36 487 SER B N 1
ATOM 2389 C CA . SER B 1 143 ? 62.462 44.009 51.921 1.00 58.72 487 SER B CA 1
ATOM 2390 C C . SER B 1 143 ? 61.813 44.889 50.856 1.00 59.35 487 SER B C 1
ATOM 2391 O O . SER B 1 143 ? 61.997 46.127 50.853 1.00 59.96 487 SER B O 1
ATOM 2394 N N . VAL B 1 144 ? 61.050 44.285 49.935 1.00 59.32 488 VAL B N 1
ATOM 2395 C CA . VAL B 1 144 ? 60.357 45.116 48.936 1.00 58.30 488 VAL B CA 1
ATOM 2396 C C . VAL B 1 144 ? 59.251 45.974 49.559 1.00 59.57 488 VAL B C 1
ATOM 2397 O O . VAL B 1 144 ? 59.048 47.110 49.128 1.00 59.20 488 VAL B O 1
ATOM 2401 N N . VAL B 1 145 ? 58.561 45.446 50.574 1.00 61.20 489 VAL B N 1
ATOM 2402 C CA . VAL B 1 145 ? 57.617 46.250 51.375 1.00 63.56 489 VAL B CA 1
ATOM 2403 C C . VAL B 1 145 ? 58.274 47.510 51.999 1.00 65.08 489 VAL B C 1
ATOM 2404 O O . VAL B 1 145 ? 57.806 48.631 51.789 1.00 65.34 489 VAL B O 1
ATOM 2408 N N . GLU B 1 146 ? 59.361 47.360 52.757 1.00 67.53 490 GLU B N 1
ATOM 2409 C CA . GLU B 1 146 ? 60.016 48.583 53.244 1.00 69.75 490 GLU B CA 1
ATOM 2410 C C . GLU B 1 146 ? 60.549 49.405 52.079 1.00 70.50 490 GLU B C 1
ATOM 2411 O O . GLU B 1 146 ? 60.340 50.632 52.062 1.00 70.94 490 GLU B O 1
ATOM 2417 N N . LYS B 1 147 ? 61.212 48.757 51.101 1.00 70.78 491 LYS B N 1
ATOM 2418 C CA . LYS B 1 147 ? 61.801 49.523 50.000 1.00 71.17 491 LYS B CA 1
ATOM 2419 C C . LYS B 1 147 ? 60.766 50.384 49.274 1.00 71.74 491 LYS B C 1
ATOM 2420 O O . LYS B 1 147 ? 61.018 51.548 48.983 1.00 72.47 491 LYS B O 1
ATOM 2426 N N . LEU B 1 148 ? 59.596 49.819 49.003 1.00 72.26 492 LEU B N 1
ATOM 2427 C CA . LEU B 1 148 ? 58.488 50.583 48.448 1.00 72.70 492 LEU B CA 1
ATOM 2428 C C . LEU B 1 148 ? 57.834 51.613 49.390 1.00 73.30 492 LEU B C 1
ATOM 2429 O O . LEU B 1 148 ? 57.014 52.423 48.945 1.00 73.22 492 LEU B O 1
ATOM 2434 N N . GLY B 1 149 ? 58.166 51.575 50.680 1.00 74.42 493 GLY B N 1
ATOM 2435 C CA . GLY B 1 149 ? 57.566 52.497 51.668 1.00 75.42 493 GLY B CA 1
ATOM 2436 C C . GLY B 1 149 ? 56.060 52.282 51.803 1.00 76.16 493 GLY B C 1
ATOM 2437 O O . GLY B 1 149 ? 55.333 53.172 52.223 1.00 76.54 493 GLY B O 1
ATOM 2438 N N . LEU B 1 150 ? 55.588 51.097 51.416 1.00 76.74 494 LEU B N 1
ATOM 2439 C CA . LEU B 1 150 ? 54.174 50.753 51.522 1.00 77.00 494 LEU B CA 1
ATOM 2440 C C . LEU B 1 150 ? 53.922 50.624 53.004 1.00 77.29 494 LEU B C 1
ATOM 2441 O O . LEU B 1 150 ? 54.864 50.721 53.823 1.00 78.02 494 LEU B O 1
ATOM 2446 N N . GLY B 1 151 ? 52.672 50.412 53.374 1.00 76.77 495 GLY B N 1
ATOM 2447 C CA . GLY B 1 151 ? 52.465 49.937 54.707 1.00 76.55 495 GLY B CA 1
ATOM 2448 C C . GLY B 1 151 ? 51.694 50.772 55.693 1.00 75.97 495 GLY B C 1
ATOM 2449 O O . GLY B 1 151 ? 50.901 51.650 55.306 1.00 76.54 495 GLY B O 1
ATOM 2450 N N . PRO B 1 152 ? 52.032 50.595 56.976 1.00 74.87 496 PRO B N 1
ATOM 2451 C CA . PRO B 1 152 ? 51.121 50.050 57.970 1.00 73.72 496 PRO B CA 1
ATOM 2452 C C . PRO B 1 152 ? 49.875 49.354 57.411 1.00 72.07 496 PRO B C 1
ATOM 2453 O O . PRO B 1 152 ? 49.046 49.955 56.693 1.00 71.81 496 PRO B O 1
ATOM 2457 N N . PHE B 1 153 ? 49.811 48.052 57.716 1.00 69.98 497 PHE B N 1
ATOM 2458 C CA . PHE B 1 153 ? 48.691 47.196 57.334 1.00 67.90 497 PHE B CA 1
ATOM 2459 C C . PHE B 1 153 ? 47.934 46.853 58.571 1.00 66.88 497 PHE B C 1
ATOM 2460 O O . PHE B 1 153 ? 48.517 46.654 59.629 1.00 67.80 497 PHE B O 1
ATOM 2468 N N . ARG B 1 154 ? 46.635 46.750 58.440 1.00 65.19 498 ARG B N 1
ATOM 2469 C CA . ARG B 1 154 ? 45.834 46.248 59.523 1.00 63.91 498 ARG B CA 1
ATOM 2470 C C . ARG B 1 154 ? 45.041 45.002 59.049 1.00 62.87 498 ARG B C 1
ATOM 2471 O O . ARG B 1 154 ? 44.019 45.139 58.374 1.00 62.25 498 ARG B O 1
ATOM 2479 N N . HIS B 1 155 ? 45.530 43.809 59.414 1.00 61.42 499 HIS B N 1
ATOM 2480 C CA . HIS B 1 155 ? 45.004 42.539 58.885 1.00 60.55 499 HIS B CA 1
ATOM 2481 C C . HIS B 1 155 ? 43.756 41.981 59.575 1.00 59.52 499 HIS B C 1
ATOM 2482 O O . HIS B 1 155 ? 42.924 41.347 58.927 1.00 58.40 499 HIS B O 1
ATOM 2489 N N . HIS B 1 156 ? 43.657 42.188 60.882 1.00 58.63 500 HIS B N 1
ATOM 2490 C CA . HIS B 1 156 ? 42.498 41.761 61.651 1.00 58.70 500 HIS B CA 1
ATOM 2491 C C . HIS B 1 156 ? 41.475 42.890 61.717 1.00 57.23 500 HIS B C 1
ATOM 2492 O O . HIS B 1 156 ? 41.723 43.937 62.307 1.00 56.99 500 HIS B O 1
ATOM 2499 N N . ARG B 1 157 ? 40.327 42.697 61.117 1.00 55.38 501 ARG B N 1
ATOM 2500 C CA . ARG B 1 157 ? 39.380 43.784 61.156 1.00 54.83 501 ARG B CA 1
ATOM 2501 C C . ARG B 1 157 ? 37.964 43.380 61.558 1.00 53.15 501 ARG B C 1
ATOM 2502 O O . ARG B 1 157 ? 37.695 42.209 61.848 1.00 51.84 501 ARG B O 1
ATOM 2510 N N . ALA B 1 158 ? 37.069 44.357 61.589 1.00 51.16 502 ALA B N 1
ATOM 2511 C CA . ALA B 1 158 ? 35.706 44.077 62.034 1.00 50.17 502 ALA B CA 1
ATOM 2512 C C . ALA B 1 158 ? 35.151 42.967 61.181 1.00 49.27 502 ALA B C 1
ATOM 2513 O O . ALA B 1 158 ? 34.408 42.136 61.669 1.00 49.23 502 ALA B O 1
ATOM 2515 N N . LEU B 1 159 ? 35.578 42.921 59.927 1.00 48.87 503 LEU B N 1
ATOM 2516 C CA . LEU B 1 159 ? 35.031 41.970 58.942 1.00 49.45 503 LEU B CA 1
ATOM 2517 C C . LEU B 1 159 ? 35.368 40.492 59.249 1.00 50.29 503 LEU B C 1
ATOM 2518 O O . LEU B 1 159 ? 34.504 39.643 59.168 1.00 50.37 503 LEU B O 1
ATOM 2523 N N . ASP B 1 160 ? 36.629 40.219 59.593 1.00 51.58 504 ASP B N 1
ATOM 2524 C CA . ASP B 1 160 ? 37.085 38.906 60.027 1.00 52.41 504 ASP B CA 1
ATOM 2525 C C . ASP B 1 160 ? 36.354 38.385 61.232 1.00 53.10 504 ASP B C 1
ATOM 2526 O O . ASP B 1 160 ? 36.120 37.169 61.311 1.00 54.00 504 ASP B O 1
ATOM 2531 N N . ASP B 1 161 ? 36.043 39.282 62.174 1.00 52.81 505 ASP B N 1
ATOM 2532 C CA . ASP B 1 161 ? 35.133 38.959 63.256 1.00 53.42 505 ASP B CA 1
ATOM 2533 C C . ASP B 1 161 ? 33.698 38.725 62.828 1.00 52.84 505 ASP B C 1
ATOM 2534 O O . ASP B 1 161 ? 33.109 37.765 63.289 1.00 53.76 505 ASP B O 1
ATOM 2539 N N . ALA B 1 162 ? 33.139 39.559 61.957 1.00 52.27 506 ALA B N 1
ATOM 2540 C CA . ALA B 1 162 ? 31.815 39.281 61.382 1.00 52.31 506 ALA B CA 1
ATOM 2541 C C . ALA B 1 162 ? 31.775 37.895 60.758 1.00 52.49 506 ALA B C 1
ATOM 2542 O O . ALA B 1 162 ? 30.781 37.238 60.854 1.00 51.19 506 ALA B O 1
ATOM 2544 N N . ARG B 1 163 ? 32.874 37.476 60.117 1.00 53.08 507 ARG B N 1
ATOM 2545 C CA . ARG B 1 163 ? 32.948 36.192 59.424 1.00 53.07 507 ARG B CA 1
ATOM 2546 C C . ARG B 1 163 ? 32.987 35.049 60.381 1.00 53.54 507 ARG B C 1
ATOM 2547 O O . ARG B 1 163 ? 32.475 33.982 60.066 1.00 55.47 507 ARG B O 1
ATOM 2555 N N . VAL B 1 164 ? 33.615 35.212 61.527 1.00 52.62 508 VAL B N 1
ATOM 2556 C CA . VAL B 1 164 ? 33.578 34.101 62.437 1.00 53.52 508 VAL B CA 1
ATOM 2557 C C . VAL B 1 164 ? 32.277 34.030 63.180 1.00 52.61 508 VAL B C 1
ATOM 2558 O O . VAL B 1 164 ? 31.748 32.954 63.359 1.00 52.16 508 VAL B O 1
ATOM 2562 N N . THR B 1 165 ? 31.715 35.172 63.554 1.00 53.51 509 THR B N 1
ATOM 2563 C CA . THR B 1 165 ? 30.442 35.112 64.250 1.00 53.28 509 THR B CA 1
ATOM 2564 C C . THR B 1 165 ? 29.386 34.563 63.324 1.00 53.90 509 THR B C 1
ATOM 2565 O O . THR B 1 165 ? 28.427 33.974 63.773 1.00 53.75 509 THR B O 1
ATOM 2569 N N . ALA B 1 166 ? 29.645 34.625 62.026 1.00 54.55 510 ALA B N 1
ATOM 2570 C CA . ALA B 1 166 ? 28.702 34.130 61.083 1.00 55.48 510 ALA B CA 1
ATOM 2571 C C . ALA B 1 166 ? 28.767 32.614 61.004 1.00 56.81 510 ALA B C 1
ATOM 2572 O O . ALA B 1 166 ? 27.749 31.960 60.858 1.00 56.86 510 ALA B O 1
ATOM 2574 N N . GLN B 1 167 ? 29.960 32.053 61.094 1.00 58.71 511 GLN B N 1
ATOM 2575 C CA . GLN B 1 167 ? 30.111 30.604 61.190 1.00 60.19 511 GLN B CA 1
ATOM 2576 C C . GLN B 1 167 ? 29.415 30.202 62.494 1.00 59.62 511 GLN B C 1
ATOM 2577 O O . GLN B 1 167 ? 28.582 29.310 62.499 1.00 60.00 511 GLN B O 1
ATOM 2583 N N . VAL B 1 168 ? 29.766 30.861 63.606 1.00 58.84 512 VAL B N 1
ATOM 2584 C CA . VAL B 1 168 ? 29.080 30.623 64.879 1.00 56.81 512 VAL B CA 1
ATOM 2585 C C . VAL B 1 168 ? 27.543 30.544 64.729 1.00 56.50 512 VAL B C 1
ATOM 2586 O O . VAL B 1 168 ? 26.940 29.565 65.154 1.00 56.19 512 VAL B O 1
ATOM 2590 N N . PHE B 1 169 ? 26.921 31.552 64.118 1.00 56.48 513 PHE B N 1
ATOM 2591 C CA . PHE B 1 169 ? 25.473 31.556 63.816 1.00 56.14 513 PHE B CA 1
ATOM 2592 C C . PHE B 1 169 ? 25.093 30.298 63.055 1.00 56.37 513 PHE B C 1
ATOM 2593 O O . PHE B 1 169 ? 24.412 29.451 63.605 1.00 57.20 513 PHE B O 1
ATOM 2601 N N . LEU B 1 170 ? 25.584 30.166 61.825 1.00 55.95 514 LEU B N 1
ATOM 2602 C CA . LEU B 1 170 ? 25.437 28.954 60.988 1.00 56.78 514 LEU B CA 1
ATOM 2603 C C . LEU B 1 170 ? 25.507 27.679 61.760 1.00 56.43 514 LEU B C 1
ATOM 2604 O O . LEU B 1 170 ? 24.619 26.842 61.621 1.00 57.45 514 LEU B O 1
ATOM 2609 N N . ARG B 1 171 ? 26.561 27.513 62.545 1.00 55.80 515 ARG B N 1
ATOM 2610 C CA . ARG B 1 171 ? 26.675 26.328 63.341 1.00 55.81 515 ARG B CA 1
ATOM 2611 C C . ARG B 1 171 ? 25.513 26.185 64.338 1.00 56.78 515 ARG B C 1
ATOM 2612 O O . ARG B 1 171 ? 25.037 25.041 64.544 1.00 56.26 515 ARG B O 1
ATOM 2620 N N . PHE B 1 172 ? 25.096 27.286 64.986 1.00 57.34 516 PHE B N 1
ATOM 2621 C CA . PHE B 1 172 ? 23.984 27.180 65.955 1.00 58.54 516 PHE B CA 1
ATOM 2622 C C . PHE B 1 172 ? 22.724 26.690 65.254 1.00 59.56 516 PHE B C 1
ATOM 2623 O O . PHE B 1 172 ? 22.049 25.792 65.775 1.00 58.61 516 PHE B O 1
ATOM 2631 N N . VAL B 1 173 ? 22.452 27.214 64.052 1.00 61.56 517 VAL B N 1
ATOM 2632 C CA . VAL B 1 173 ? 21.193 26.872 63.362 1.00 62.91 517 VAL B CA 1
ATOM 2633 C C . VAL B 1 173 ? 21.156 25.407 62.875 1.00 64.23 517 VAL B C 1
ATOM 2634 O O . VAL B 1 173 ? 20.066 24.803 62.840 1.00 64.47 517 VAL B O 1
ATOM 2638 N N . GLU B 1 174 ? 22.322 24.825 62.567 1.00 64.92 518 GLU B N 1
ATOM 2639 C CA . GLU B 1 174 ? 22.362 23.396 62.263 1.00 66.56 518 GLU B CA 1
ATOM 2640 C C . GLU B 1 174 ? 22.031 22.664 63.570 1.00 66.61 518 GLU B C 1
ATOM 2641 O O . GLU B 1 174 ? 21.137 21.798 63.597 1.00 67.92 518 GLU B O 1
ATOM 2647 N N . MET B 1 175 ? 22.682 23.073 64.662 1.00 66.14 519 MET B N 1
ATOM 2648 C CA . MET B 1 175 ? 22.477 22.508 66.001 1.00 65.40 519 MET B CA 1
ATOM 2649 C C . MET B 1 175 ? 21.013 22.569 66.477 1.00 65.73 519 MET B C 1
ATOM 2650 O O . MET B 1 175 ? 20.558 21.669 67.156 1.00 66.31 519 MET B O 1
ATOM 2655 N N . MET B 1 176 ? 20.286 23.624 66.144 1.00 66.33 520 MET B N 1
ATOM 2656 C CA . MET B 1 176 ? 18.888 23.735 66.565 1.00 67.26 520 MET B CA 1
ATOM 2657 C C . MET B 1 176 ? 17.877 23.073 65.620 1.00 69.35 520 MET B C 1
ATOM 2658 O O . MET B 1 176 ? 16.698 23.060 65.912 1.00 69.08 520 MET B O 1
ATOM 2663 N N . LYS B 1 177 ? 18.338 22.539 64.493 1.00 71.81 521 LYS B N 1
ATOM 2664 C CA . LYS B 1 177 ? 17.487 21.765 63.579 1.00 74.51 521 LYS B CA 1
ATOM 2665 C C . LYS B 1 177 ? 17.266 20.303 64.026 1.00 75.53 521 LYS B C 1
ATOM 2666 O O . LYS B 1 177 ? 16.438 19.602 63.461 1.00 76.26 521 LYS B O 1
ATOM 2672 N N . LYS B 1 178 ? 18.017 19.845 65.023 1.00 76.45 522 LYS B N 1
ATOM 2673 C CA . LYS B 1 178 ? 17.800 18.526 65.610 1.00 77.31 522 LYS B CA 1
ATOM 2674 C C . LYS B 1 178 ? 16.808 18.637 66.779 1.00 77.29 522 LYS B C 1
ATOM 2675 O O . LYS B 1 178 ? 17.050 19.364 67.722 1.00 76.86 522 LYS B O 1
ATOM 2681 N N . GLU B 1 179 ? 15.691 17.923 66.710 1.00 78.08 523 GLU B N 1
ATOM 2682 C CA . GLU B 1 179 ? 14.712 17.886 67.809 1.00 78.78 523 GLU B CA 1
ATOM 2683 C C . GLU B 1 179 ? 15.345 17.539 69.180 1.00 78.24 523 GLU B C 1
ATOM 2684 O O . GLU B 1 179 ? 16.160 16.618 69.279 1.00 78.25 523 GLU B O 1
ATOM 2690 N N . GLY B 1 180 ? 14.989 18.292 70.223 1.00 78.15 524 GLY B N 1
ATOM 2691 C CA . GLY B 1 180 ? 15.553 18.087 71.568 1.00 77.66 524 GLY B CA 1
ATOM 2692 C C . GLY B 1 180 ? 17.032 18.425 71.724 1.00 77.84 524 GLY B C 1
ATOM 2693 O O . GLY B 1 180 ? 17.733 17.842 72.571 1.00 77.51 524 GLY B O 1
ATOM 2694 N N . HIS B 1 181 ? 17.499 19.365 70.891 1.00 77.98 525 HIS B N 1
ATOM 2695 C CA . HIS B 1 181 ? 18.813 20.019 71.021 1.00 77.78 525 HIS B CA 1
ATOM 2696 C C . HIS B 1 181 ? 19.058 20.665 72.395 1.00 78.22 525 HIS B C 1
ATOM 2697 O O . HIS B 1 181 ? 20.213 20.812 72.823 1.00 78.78 525 HIS B O 1
ATOM 2704 N N . HIS B 1 182 ? 17.982 21.045 73.086 1.00 78.22 526 HIS B N 1
ATOM 2705 C CA . HIS B 1 182 ? 18.111 21.674 74.400 1.00 78.51 526 HIS B CA 1
ATOM 2706 C C . HIS B 1 182 ? 18.589 20.783 75.562 1.00 78.80 526 HIS B C 1
ATOM 2707 O O . HIS B 1 182 ? 18.860 21.295 76.655 1.00 79.79 526 HIS B O 1
ATOM 2714 N N . HIS B 1 183 ? 18.707 19.468 75.348 1.00 78.70 527 HIS B N 1
ATOM 2715 C CA . HIS B 1 183 ? 19.086 18.559 76.440 1.00 78.15 527 HIS B CA 1
ATOM 2716 C C . HIS B 1 183 ? 20.602 18.254 76.499 1.00 78.77 527 HIS B C 1
ATOM 2717 O O . HIS B 1 183 ? 21.336 18.278 75.485 1.00 78.43 527 HIS B O 1
#

Organism: Thermotoga maritima (strain ATCC 43589 / DSM 3109 / JCM 10099 / NBRC 100826 / MSB8) (NCBI:txid243274)

Secondary structure (DSSP, 8-state):
-EEEEEEEES-S-TTT--EEEEEEEEEETTEEEEEEEEE-B-SSPPPHHHHHHH---HHHHTTPPBHHHHHHHHHHHSSS-EEEETTHHHHHHHHHHHHHHHH-------EEEHHHHHHHHT--S--SHHHHHHHTT--STT--HHHHHHHHHHHHHHHHTT--/-EEEEEEEESSS-TTT--EEEEEEEEEETTEEEEEEEEE---SSPPPHHHHHHH---HHHHTT---HHHHHHHHHHH-SSPEEEETTHHHHHHHHHHHHHHHH-------EEEHHHHHHHH---S---HHHHHHHHT------S-HHHHHHHHHHHHHHHHHHTTSTTTT-

Radius of gyration: 21.59 Å; Cα contacts (8 Å, |Δi|>4): 534; chains: 2; bounding box: 57×52×48 Å

InterPro domains:
  IPR003141 Polymerase/histidinol phosphatase, N-terminal [SM00481] (271-338)
  IPR004013 PHP domain [PF02811] (272-622)
  IPR004365 OB-fold nucleic acid binding domain, AA-tRNA synthetase-type [PF01336] (184-257)
  IPR004805 Error-prone DNA polymerase/DNA polymerase III subunit alpha DnaE/PolC [PTHR32294] (271-1361)
  IPR006054 DNA polymerase III epsilon subunit, exonuclease domain [TIGR00573] (356-570)
  IPR006308 DNA polymerase III, alpha subunit, PolC-type, Gram-positive bacteria [MF_00356] (1-1367)
  IPR006308 DNA polymerase III, alpha subunit, PolC-type, Gram-positive bacteria [TIGR01405] (175-1367)
  IPR011708 Bacterial DNA polymerase III, alpha subunit, NTPase domain [PF07733] (757-954)
  IPR012337 Ribonuclease H-like superfamily [SSF53098] (357-808)
  IPR012340 Nucleic acid-binding, OB-fold [G3DSA:2.40.50.140] (170-254)
  IPR013520 Ribonuclease H-like domain [PF00929] (359-513)
  IPR013520 Ribonuclease H-like domain [SM00479] (357-522)
  IPR029460 DNA polymerase, helix-hairpin-helix motif [PF14579] (1280-1359)
  IPR036397 Ribonuclease H superfamily [G3DSA:3.30.420.10] (346-494)
  IPR040982 DNA polymerase III alpha subunit finger domain [PF17657] (1028-1174)
  IPR044923 PolC, middle finger subdomain superfamily [G3DSA:1.10.150.700] (1027-1123)
  IPR044923 PolC, middle finger subdomain superfamily [G3DSA:1.10.150.700] (1156-1217)

CATH classification: 3.30.420.10 (+1 more: 1.20.5.140)

Solvent-accessible surface area: 18020 Å² total; per-residue (Å²): 66,55,0,0,2,31,10,50,12,27,25,139,60,73,147,77,19,9,4,0,0,2,0,0,0,39,2,110,76,52,126,85,87,73,55,25,56,28,19,2,85,12,109,172,137,3,63,204,160,10,23,146,148,14,39,0,61,73,151,42,6,106,115,63,80,32,9,117,105,0,3,53,84,0,22,44,26,0,121,122,0,55,0,0,0,26,97,0,71,58,18,11,150,4,1,85,46,30,0,105,101,50,74,66,91,120,18,116,47,81,87,49,28,0,44,56,34,0,132,80,26,30,182,48,258,50,47,50,17,55,23,0,2,130,121,10,30,41,17,33,38,95,99,16,92,0,3,17,37,0,22,15,0,0,56,0,5,43,88,4,86,146,70,174,62,57,0,0,1,22,13,31,16,31,25,152,58,9,122,80,15,6,1,0,9,0,0,0,0,42,3,74,79,48,111,66,76,60,30,23,53,22,10,0,72,7,112,125,136,17,66,225,152,11,22,144,127,29,54,7,60,54,152,28,0,103,88,44,78,45,12,109,109,0,0,60,81,0,20,65,31,8,119,106,0,58,0,0,0,26,64,0,82,60,14,17,124,0,0,103,40,13,0,117,102,44,66,61,92,143,23,115,49,90,81,46,25,0,37,57,54,0,125,83,37,14,168,35,246,60,34,58,28,108,21,0,21,130,125,18,63,33,37,133,58,43,35,94,33,4,10,8,20,0,59,23,1,2,73,0,10,46,64,0,63,112,56,65,187,151,186,39,72,133,188